Protein AF-A0A1I5J849-F1 (afdb_monomer)

Structure (mmCIF, N/CA/C/O backbone):
data_AF-A0A1I5J849-F1
#
_entry.id   AF-A0A1I5J849-F1
#
loop_
_atom_site.group_PDB
_atom_site.id
_atom_site.type_symbol
_atom_site.label_atom_id
_atom_site.label_alt_id
_atom_site.label_comp_id
_atom_site.label_asym_id
_atom_site.label_entity_id
_atom_site.label_seq_id
_atom_site.pdbx_PDB_ins_code
_atom_site.Cartn_x
_atom_site.Cartn_y
_atom_site.Cartn_z
_atom_site.occupancy
_atom_site.B_iso_or_equiv
_atom_site.auth_seq_id
_atom_site.auth_comp_id
_atom_site.auth_asym_id
_atom_site.auth_atom_id
_atom_site.pdbx_PDB_model_num
ATOM 1 N N . MET A 1 1 ? 29.494 -12.597 -80.634 1.00 48.12 1 MET A N 1
ATOM 2 C CA . MET A 1 1 ? 30.193 -11.612 -79.776 1.00 48.12 1 MET A CA 1
ATOM 3 C C . MET A 1 1 ? 29.139 -10.757 -79.071 1.00 48.12 1 MET A C 1
ATOM 5 O O . MET A 1 1 ? 28.827 -9.684 -79.551 1.00 48.12 1 MET A O 1
ATOM 9 N N . SER A 1 2 ? 28.491 -11.263 -78.013 1.00 54.62 2 SER A N 1
ATOM 10 C CA . SER A 1 2 ? 27.506 -10.481 -77.232 1.00 54.62 2 SER A CA 1
ATOM 11 C C . SER A 1 2 ? 27.215 -11.115 -75.860 1.00 54.62 2 SER A C 1
ATOM 13 O O . SER A 1 2 ? 26.085 -11.099 -75.399 1.00 54.62 2 SER A O 1
ATOM 15 N N . ASP A 1 3 ? 28.222 -11.729 -75.229 1.00 52.78 3 ASP A N 1
ATOM 16 C CA . ASP A 1 3 ? 28.061 -12.447 -73.944 1.00 52.78 3 ASP A CA 1
ATOM 17 C C . ASP A 1 3 ? 28.993 -11.903 -72.833 1.00 52.78 3 ASP A C 1
ATOM 19 O O . ASP A 1 3 ? 29.020 -12.370 -71.694 1.00 52.78 3 ASP A O 1
ATOM 23 N N . SER A 1 4 ? 29.781 -10.871 -73.160 1.00 54.28 4 SER A N 1
ATOM 24 C CA . SER A 1 4 ? 30.720 -10.235 -72.225 1.00 54.28 4 SER A CA 1
ATOM 25 C C . SER A 1 4 ? 30.137 -9.006 -71.520 1.00 54.28 4 SER A C 1
ATOM 27 O O . SER A 1 4 ? 30.676 -8.600 -70.491 1.00 54.28 4 SER A O 1
ATOM 29 N N . ASP A 1 5 ? 29.064 -8.410 -72.046 1.00 56.44 5 ASP A N 1
ATOM 30 C CA . ASP A 1 5 ? 28.534 -7.134 -71.541 1.00 56.44 5 ASP A CA 1
ATOM 31 C C . ASP A 1 5 ? 27.461 -7.332 -70.447 1.00 56.44 5 ASP A C 1
ATOM 33 O O . ASP A 1 5 ? 27.327 -6.531 -69.518 1.00 56.44 5 ASP A O 1
ATOM 37 N N . ASP A 1 6 ? 26.769 -8.477 -70.459 1.00 56.91 6 ASP A N 1
ATOM 38 C CA . ASP A 1 6 ? 25.713 -8.784 -69.484 1.00 56.91 6 ASP A CA 1
ATOM 39 C C . ASP A 1 6 ? 26.273 -9.156 -68.099 1.00 56.91 6 ASP A C 1
ATOM 41 O O . ASP A 1 6 ? 25.773 -8.727 -67.053 1.00 56.91 6 ASP A O 1
ATOM 45 N N . ARG A 1 7 ? 27.416 -9.855 -68.064 1.00 56.56 7 ARG A N 1
ATOM 46 C CA . ARG A 1 7 ? 28.112 -10.207 -66.812 1.00 56.56 7 ARG A CA 1
ATOM 47 C C . ARG A 1 7 ? 28.579 -8.980 -66.024 1.00 56.56 7 ARG A C 1
ATOM 49 O O . ARG A 1 7 ? 28.600 -9.016 -64.791 1.00 56.56 7 ARG A O 1
ATOM 56 N N . GLY A 1 8 ? 28.924 -7.885 -66.704 1.00 59.56 8 GLY A N 1
ATOM 57 C CA . GLY A 1 8 ? 29.319 -6.625 -66.069 1.00 59.56 8 GLY A CA 1
ATOM 58 C C . GLY A 1 8 ? 28.148 -5.900 -65.402 1.00 59.56 8 GLY A C 1
ATOM 59 O O . GLY A 1 8 ? 28.308 -5.334 -64.315 1.00 59.56 8 GLY A O 1
ATOM 60 N N . ARG A 1 9 ? 26.961 -5.964 -66.016 1.00 61.84 9 ARG A N 1
ATOM 61 C CA . ARG A 1 9 ? 25.735 -5.311 -65.542 1.00 61.84 9 ARG A CA 1
ATOM 62 C C . ARG A 1 9 ? 25.166 -6.005 -64.303 1.00 61.84 9 ARG A C 1
ATOM 64 O O . ARG A 1 9 ? 24.903 -5.333 -63.305 1.00 61.84 9 ARG A O 1
ATOM 71 N N . VAL A 1 10 ? 25.117 -7.340 -64.302 1.00 67.69 10 VAL A N 1
ATOM 72 C CA . VAL A 1 10 ? 24.669 -8.149 -63.148 1.00 67.69 10 VAL A CA 1
ATOM 73 C C . VAL A 1 10 ? 25.567 -7.931 -61.924 1.00 67.69 10 VAL A C 1
ATOM 75 O O . VAL A 1 10 ? 25.084 -7.775 -60.800 1.00 67.69 10 VAL A O 1
ATOM 78 N N . ARG A 1 11 ? 26.889 -7.832 -62.122 1.00 69.31 11 ARG A N 1
ATOM 79 C CA . ARG A 1 11 ? 27.849 -7.589 -61.030 1.00 69.31 11 ARG A CA 1
ATOM 80 C C . ARG A 1 11 ? 27.706 -6.192 -60.423 1.00 69.31 11 ARG A C 1
ATOM 82 O O . ARG A 1 11 ? 27.906 -6.026 -59.222 1.00 69.31 11 ARG A O 1
ATOM 89 N N . ARG A 1 12 ? 27.363 -5.193 -61.242 1.00 71.12 12 ARG A N 1
ATOM 90 C CA . ARG A 1 12 ? 27.139 -3.808 -60.802 1.00 71.12 12 ARG A CA 1
ATOM 91 C C . ARG A 1 12 ? 25.814 -3.682 -60.044 1.00 71.12 12 ARG A C 1
ATOM 93 O O . ARG A 1 12 ? 25.800 -3.083 -58.975 1.00 71.12 12 ARG A O 1
ATOM 100 N N . PHE A 1 13 ? 24.753 -4.329 -60.527 1.00 73.94 13 PHE A N 1
ATOM 101 C CA . PHE A 1 13 ? 23.448 -4.367 -59.855 1.00 73.94 13 PHE A CA 1
ATOM 102 C C . PHE A 1 13 ? 23.529 -5.032 -58.476 1.00 73.94 13 PHE A C 1
ATOM 104 O O . PHE A 1 13 ? 23.036 -4.495 -57.489 1.00 73.94 13 PHE A O 1
ATOM 111 N N . ARG A 1 14 ? 24.251 -6.156 -58.380 1.00 77.38 14 ARG A N 1
ATOM 112 C CA . ARG A 1 14 ? 24.448 -6.881 -57.118 1.00 77.38 14 ARG A CA 1
ATOM 113 C C . ARG A 1 14 ? 25.224 -6.062 -56.078 1.00 77.38 14 ARG A C 1
ATOM 115 O O . ARG A 1 14 ? 24.911 -6.143 -54.897 1.00 77.38 14 ARG A O 1
ATOM 122 N N . LYS A 1 15 ? 26.192 -5.238 -56.502 1.00 79.06 15 LYS A N 1
ATOM 123 C CA . LYS A 1 15 ? 26.906 -4.308 -55.606 1.00 79.06 15 LYS A CA 1
ATOM 124 C C . LYS A 1 15 ? 25.983 -3.221 -55.049 1.00 79.06 15 LYS A C 1
ATOM 126 O O . LYS A 1 15 ? 25.997 -2.990 -53.847 1.00 79.06 15 LYS A O 1
ATOM 131 N N . TRP A 1 16 ? 25.164 -2.595 -55.895 1.00 85.19 16 TRP A N 1
ATOM 132 C CA . TRP A 1 16 ? 24.209 -1.573 -55.452 1.00 85.19 16 TRP A CA 1
ATOM 133 C C . TRP A 1 16 ? 23.138 -2.134 -54.518 1.00 85.19 16 TRP A C 1
ATOM 135 O O . TRP A 1 16 ? 22.812 -1.497 -53.522 1.00 85.19 16 TRP A O 1
ATOM 145 N N . PHE A 1 17 ? 22.657 -3.349 -54.784 1.00 86.31 17 PHE A N 1
ATOM 146 C CA . PHE A 1 17 ? 21.675 -4.007 -53.924 1.00 86.31 17 PHE A CA 1
ATOM 147 C C . PHE A 1 17 ? 22.236 -4.307 -52.527 1.00 86.31 17 PHE A C 1
ATOM 149 O O . PHE A 1 17 ? 21.568 -4.059 -51.528 1.00 86.31 17 PHE A O 1
ATOM 156 N N . VAL A 1 18 ? 23.488 -4.775 -52.440 1.00 85.75 18 VAL A N 1
ATOM 157 C CA . VAL A 1 18 ? 24.161 -5.003 -51.149 1.00 85.75 18 VAL A CA 1
ATOM 158 C C . VAL A 1 18 ? 24.357 -3.691 -50.388 1.00 85.75 18 VAL A C 1
ATOM 160 O O . VAL A 1 18 ? 24.087 -3.647 -49.194 1.00 85.75 18 VAL A O 1
ATOM 163 N N . ILE A 1 19 ? 24.763 -2.610 -51.062 1.00 87.00 19 ILE A N 1
ATOM 164 C CA . ILE A 1 19 ? 24.913 -1.292 -50.423 1.00 87.00 19 ILE A CA 1
ATOM 165 C C . ILE A 1 19 ? 23.564 -0.792 -49.892 1.00 87.00 19 ILE A C 1
ATOM 167 O O . ILE A 1 19 ? 23.483 -0.388 -48.736 1.00 87.00 19 ILE A O 1
ATOM 171 N N . ALA A 1 20 ? 22.500 -0.863 -50.697 1.00 86.25 20 ALA A N 1
ATOM 172 C CA . ALA A 1 20 ? 21.163 -0.445 -50.280 1.00 86.25 20 ALA A CA 1
ATOM 173 C C . ALA A 1 20 ? 20.648 -1.266 -49.084 1.00 86.25 20 ALA A C 1
ATOM 175 O O . ALA A 1 20 ? 20.118 -0.695 -48.134 1.00 86.25 20 ALA A O 1
ATOM 176 N N . ALA A 1 21 ? 20.864 -2.586 -49.088 1.00 85.00 21 ALA A N 1
ATOM 177 C CA . ALA A 1 21 ? 20.493 -3.460 -47.977 1.00 85.00 21 ALA A CA 1
ATOM 178 C C . ALA A 1 21 ? 21.274 -3.139 -46.690 1.00 85.00 21 ALA A C 1
ATOM 180 O O . ALA A 1 21 ? 20.685 -3.107 -45.614 1.00 85.00 21 ALA A O 1
ATOM 181 N N . VAL A 1 22 ? 22.578 -2.850 -46.788 1.00 84.62 22 VAL A N 1
ATOM 182 C CA . VAL A 1 22 ? 23.399 -2.442 -45.634 1.00 84.62 22 VAL A CA 1
ATOM 183 C C . VAL A 1 22 ? 22.952 -1.086 -45.093 1.00 84.62 22 VAL A C 1
ATOM 185 O O . VAL A 1 22 ? 22.805 -0.944 -43.885 1.00 84.62 22 VAL A O 1
ATOM 188 N N . VAL A 1 23 ? 22.679 -0.103 -45.957 1.00 86.19 23 VAL A N 1
ATOM 189 C CA . VAL A 1 23 ? 22.168 1.211 -45.530 1.00 86.19 23 VAL A CA 1
ATOM 190 C C . VAL A 1 23 ? 20.805 1.077 -44.851 1.00 86.19 23 VAL A C 1
ATOM 192 O O . VAL A 1 23 ? 20.587 1.710 -43.825 1.00 86.19 23 VAL A O 1
ATOM 195 N N . LEU A 1 24 ? 19.913 0.222 -45.360 1.00 84.56 24 LEU A N 1
ATOM 196 C CA . LEU A 1 24 ? 18.626 -0.058 -44.718 1.00 84.56 24 LEU A CA 1
ATOM 197 C C . LEU A 1 24 ? 18.790 -0.754 -43.364 1.00 84.56 24 LEU A C 1
ATOM 199 O O . LEU A 1 24 ? 18.127 -0.361 -42.412 1.00 84.56 24 LEU A O 1
ATOM 203 N N . LEU A 1 25 ? 19.687 -1.736 -43.245 1.00 81.12 25 LEU A N 1
ATOM 204 C CA . LEU A 1 25 ? 19.962 -2.419 -41.975 1.00 81.12 25 LEU A CA 1
ATOM 205 C C . LEU A 1 25 ? 20.593 -1.485 -40.937 1.00 81.12 25 LEU A C 1
ATOM 207 O O . LEU A 1 25 ? 20.177 -1.489 -39.783 1.00 81.12 25 LEU A O 1
ATOM 211 N N . VAL A 1 26 ? 21.560 -0.657 -41.339 1.00 79.81 26 VAL A N 1
ATOM 212 C CA . VAL A 1 26 ? 22.194 0.335 -40.458 1.00 79.81 26 VAL A CA 1
ATOM 213 C C . VAL A 1 26 ? 21.214 1.452 -40.106 1.00 79.81 26 VAL A C 1
ATOM 215 O O . VAL A 1 26 ? 21.179 1.883 -38.960 1.00 79.81 26 VAL A O 1
ATOM 218 N N . GLY A 1 27 ? 20.385 1.893 -41.053 1.00 74.62 27 GLY A N 1
ATOM 219 C CA . GLY A 1 27 ? 19.337 2.883 -40.817 1.00 74.62 27 GLY A CA 1
ATOM 220 C C . GLY A 1 27 ? 18.268 2.367 -39.855 1.00 74.62 27 GLY A C 1
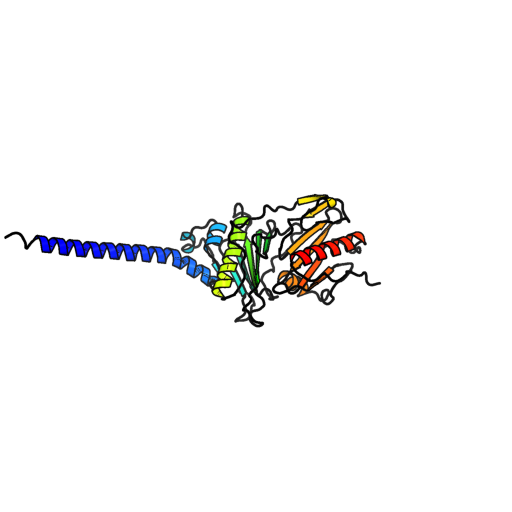ATOM 221 O O . GLY A 1 27 ? 17.951 3.045 -38.886 1.00 74.62 27 GLY A O 1
ATOM 222 N N . ALA A 1 28 ? 17.768 1.147 -40.064 1.00 74.06 28 ALA A N 1
ATOM 223 C CA . ALA A 1 28 ? 16.774 0.520 -39.196 1.00 74.06 28 ALA A CA 1
ATOM 224 C C . ALA A 1 28 ? 17.344 0.187 -37.808 1.00 74.06 28 ALA A C 1
ATOM 226 O O . ALA A 1 28 ? 16.711 0.485 -36.799 1.00 74.06 28 ALA A O 1
ATOM 227 N N . GLY A 1 29 ? 18.558 -0.370 -37.742 1.00 68.88 29 GLY A N 1
ATOM 228 C CA . GLY A 1 29 ? 19.241 -0.667 -36.482 1.00 68.88 29 GLY A CA 1
ATOM 229 C C . GLY A 1 29 ? 19.628 0.595 -35.712 1.00 68.88 29 GLY A C 1
ATOM 230 O O . GLY A 1 29 ? 19.410 0.675 -34.507 1.00 68.88 29 GLY A O 1
ATOM 231 N N . GLY A 1 30 ? 20.135 1.615 -36.408 1.00 71.62 30 GLY A N 1
ATOM 232 C CA . GLY A 1 30 ? 20.467 2.916 -35.834 1.00 71.62 30 GLY A CA 1
ATOM 233 C C . GLY A 1 30 ? 19.235 3.667 -35.338 1.00 71.62 30 GLY A C 1
ATOM 234 O O . GLY A 1 30 ? 19.284 4.246 -34.258 1.00 71.62 30 GLY A O 1
ATOM 235 N N . TYR A 1 31 ? 18.121 3.601 -36.072 1.00 71.31 31 TYR A N 1
ATOM 236 C CA . TYR A 1 31 ? 16.840 4.178 -35.662 1.00 71.31 31 TYR A CA 1
ATOM 237 C C . TYR A 1 31 ? 16.243 3.451 -34.449 1.00 71.31 31 TYR A C 1
ATOM 239 O O . TYR A 1 31 ? 15.824 4.101 -33.494 1.00 71.31 31 TYR A O 1
ATOM 247 N N . GLY A 1 32 ? 16.271 2.114 -34.440 1.00 63.97 32 GLY A N 1
ATOM 248 C CA . GLY A 1 32 ? 15.843 1.314 -33.289 1.00 63.97 32 GLY A CA 1
ATOM 249 C C . GLY A 1 32 ? 16.681 1.599 -32.041 1.00 63.97 32 GLY A C 1
ATOM 250 O O . GLY A 1 32 ? 16.133 1.848 -30.969 1.00 63.97 32 GLY A O 1
ATOM 251 N N . PHE A 1 33 ? 18.006 1.670 -32.193 1.00 69.00 33 PHE A N 1
ATOM 252 C CA . PHE A 1 33 ? 18.918 2.064 -31.120 1.00 69.00 33 PHE A CA 1
ATOM 253 C C . PHE A 1 33 ? 18.622 3.483 -30.617 1.00 69.00 33 PHE A C 1
ATOM 255 O O . PHE A 1 33 ? 18.539 3.701 -29.412 1.00 69.00 33 PHE A O 1
ATOM 262 N N . TRP A 1 34 ? 18.384 4.437 -31.522 1.00 64.19 34 TRP A N 1
ATOM 263 C CA . TRP A 1 34 ? 18.035 5.815 -31.166 1.00 64.19 34 TRP A CA 1
ATOM 264 C C . TRP A 1 34 ? 16.727 5.932 -30.382 1.00 64.19 34 TRP A C 1
ATOM 266 O O . TRP A 1 34 ? 16.619 6.804 -29.526 1.00 64.19 34 TRP A O 1
ATOM 276 N N . GLN A 1 35 ? 15.745 5.066 -30.638 1.00 65.38 35 GLN A N 1
ATOM 277 C CA . GLN A 1 35 ? 14.500 5.062 -29.868 1.00 65.38 35 GLN A CA 1
ATOM 278 C C . GLN A 1 35 ? 14.645 4.407 -28.488 1.00 65.38 35 GLN A C 1
ATOM 280 O O . GLN A 1 35 ? 13.977 4.830 -27.547 1.00 65.38 35 GLN A O 1
ATOM 285 N N . GLN A 1 36 ? 15.496 3.386 -28.349 1.00 64.62 36 GLN A N 1
ATOM 286 C CA . GLN A 1 36 ? 15.650 2.637 -27.094 1.00 64.62 36 GLN A CA 1
ATOM 287 C C . GLN A 1 36 ? 16.670 3.259 -26.132 1.00 64.62 36 GLN A C 1
ATOM 289 O O . GLN A 1 36 ? 16.538 3.136 -24.915 1.00 64.62 36 GLN A O 1
ATOM 294 N N . TYR A 1 37 ? 17.685 3.944 -26.658 1.00 68.62 37 TYR A N 1
ATOM 295 C CA . TYR A 1 37 ? 18.781 4.489 -25.860 1.00 68.62 37 TYR A CA 1
ATOM 296 C C . TYR A 1 37 ? 18.347 5.551 -24.827 1.00 68.62 37 TYR A C 1
ATOM 298 O O . TYR A 1 37 ? 18.808 5.467 -23.685 1.00 68.62 37 TYR A O 1
ATOM 306 N N . PRO A 1 38 ? 17.431 6.495 -25.139 1.00 67.69 38 PRO A N 1
ATOM 307 C CA . PRO A 1 38 ? 16.930 7.451 -24.152 1.00 67.69 38 PRO A CA 1
ATOM 308 C C . PRO A 1 38 ? 16.166 6.769 -23.013 1.00 67.69 38 PRO A C 1
ATOM 310 O O . PRO A 1 38 ? 16.396 7.088 -21.851 1.00 67.69 38 PRO A O 1
ATOM 313 N N . ALA A 1 39 ? 15.326 5.774 -23.319 1.00 63.88 39 ALA A N 1
ATOM 314 C CA . ALA A 1 39 ? 14.592 5.018 -22.303 1.00 63.88 39 ALA A CA 1
ATOM 315 C C . ALA A 1 39 ? 15.545 4.232 -21.386 1.00 63.88 39 ALA A C 1
ATOM 317 O O . ALA A 1 39 ? 15.417 4.282 -20.166 1.00 63.88 39 ALA A O 1
ATOM 318 N N . ALA A 1 40 ? 16.571 3.586 -21.950 1.00 68.19 40 ALA A N 1
ATOM 319 C CA . ALA A 1 40 ? 17.587 2.889 -21.163 1.00 68.19 40 ALA A CA 1
ATOM 320 C C . ALA A 1 40 ? 18.400 3.841 -20.262 1.00 68.19 40 ALA A C 1
ATOM 322 O O . ALA A 1 40 ? 18.739 3.489 -19.132 1.00 68.19 40 ALA A O 1
ATOM 323 N N . MET A 1 41 ? 18.710 5.056 -20.729 1.00 69.56 41 MET A N 1
ATOM 324 C CA . MET A 1 41 ? 19.359 6.079 -19.898 1.00 69.56 41 MET A CA 1
ATOM 325 C C . MET A 1 41 ? 18.463 6.562 -18.756 1.00 69.56 41 MET A C 1
ATOM 327 O O . MET A 1 41 ? 18.933 6.713 -17.631 1.00 69.56 41 MET A O 1
ATOM 331 N N . VAL A 1 42 ? 17.181 6.778 -19.038 1.00 70.69 42 VAL A N 1
ATOM 332 C CA . VAL A 1 42 ? 16.191 7.218 -18.050 1.00 70.69 42 VAL A CA 1
ATOM 333 C C . VAL A 1 42 ? 15.988 6.155 -16.975 1.00 70.69 42 VAL A C 1
ATOM 335 O O . VAL A 1 42 ? 16.045 6.474 -15.790 1.00 70.69 42 VAL A O 1
ATOM 338 N N . GLY A 1 43 ? 15.876 4.882 -17.363 1.00 72.94 43 GLY A N 1
ATOM 339 C CA . GLY A 1 43 ? 15.807 3.768 -16.416 1.00 72.94 43 GLY A CA 1
ATOM 340 C C . GLY A 1 43 ? 17.022 3.716 -15.482 1.00 72.94 43 GLY A C 1
ATOM 341 O O . GLY A 1 43 ? 16.878 3.505 -14.277 1.00 72.94 43 GLY A O 1
ATOM 342 N N . ARG A 1 44 ? 18.230 4.005 -15.996 1.00 77.38 44 ARG A N 1
ATOM 343 C CA . ARG A 1 44 ? 19.468 4.046 -15.191 1.00 77.38 44 ARG A CA 1
ATOM 344 C C . ARG A 1 44 ? 19.478 5.128 -14.117 1.00 77.38 44 ARG A C 1
ATOM 346 O O . ARG A 1 44 ? 20.150 4.935 -13.104 1.00 77.38 44 ARG A O 1
ATOM 353 N N . ALA A 1 45 ? 18.750 6.232 -14.293 1.00 76.25 45 ALA A N 1
ATOM 354 C CA . ALA A 1 45 ? 18.670 7.275 -13.268 1.00 76.25 45 ALA A CA 1
ATOM 355 C C . ALA A 1 45 ? 18.078 6.738 -11.949 1.00 76.25 45 ALA A C 1
ATOM 357 O O . ALA A 1 45 ? 18.464 7.194 -10.875 1.00 76.25 45 ALA A O 1
ATOM 358 N N . CYS A 1 46 ? 17.241 5.700 -12.037 1.00 81.38 46 CYS A N 1
ATOM 359 C CA . CYS A 1 46 ? 16.641 4.985 -10.909 1.00 81.38 46 CYS A CA 1
ATOM 360 C C . CYS A 1 46 ? 17.274 3.608 -10.686 1.00 81.38 46 CYS A C 1
ATOM 362 O O . CYS A 1 46 ? 16.596 2.641 -10.349 1.00 81.38 46 CYS A O 1
ATOM 364 N N . GLY A 1 47 ? 18.580 3.488 -10.939 1.00 80.44 47 GLY A N 1
ATOM 365 C CA . GLY A 1 47 ? 19.313 2.235 -10.749 1.00 80.44 47 GLY A CA 1
ATOM 366 C C . GLY A 1 47 ? 18.987 1.144 -11.774 1.00 80.44 47 GLY A C 1
ATOM 367 O O . GLY A 1 47 ? 19.360 0.000 -11.560 1.00 80.44 47 GLY A O 1
ATOM 368 N N . GLY A 1 48 ? 18.310 1.475 -12.879 1.00 83.94 48 GLY A N 1
ATOM 369 C CA . GLY A 1 48 ? 17.905 0.516 -13.913 1.00 83.94 48 GLY A CA 1
ATOM 370 C C . GLY A 1 48 ? 16.572 -0.184 -13.641 1.00 83.94 48 GLY A C 1
ATOM 371 O O . GLY A 1 48 ? 16.131 -0.951 -14.485 1.00 83.94 48 GLY A O 1
ATOM 372 N N . MET A 1 49 ? 15.932 0.090 -12.501 1.00 89.12 49 MET A N 1
ATOM 373 C CA . MET A 1 49 ? 14.733 -0.617 -12.023 1.00 89.12 49 MET A CA 1
ATOM 374 C C . MET A 1 49 ? 13.409 0.024 -12.465 1.00 89.12 49 MET A C 1
ATOM 376 O O . MET A 1 49 ? 12.337 -0.507 -12.196 1.00 89.12 49 MET A O 1
ATOM 380 N N . LEU A 1 50 ? 13.474 1.181 -13.124 1.00 88.44 50 LEU A N 1
ATOM 381 C CA . LEU A 1 50 ? 12.304 1.919 -13.585 1.00 88.44 50 LEU A CA 1
ATOM 382 C C . LEU A 1 50 ? 11.881 1.458 -14.986 1.00 88.44 50 LEU A C 1
ATOM 384 O O . LEU A 1 50 ? 12.642 1.616 -15.945 1.00 88.44 50 LEU A O 1
ATOM 388 N N . SER A 1 51 ? 10.632 1.006 -15.122 1.00 87.88 51 SER A N 1
ATOM 389 C CA . SER A 1 51 ? 10.001 0.791 -16.429 1.00 87.88 51 SER A CA 1
ATOM 390 C C . SER A 1 51 ? 9.500 2.125 -16.981 1.00 87.88 51 SER A C 1
ATOM 392 O O . SER A 1 51 ? 8.546 2.691 -16.466 1.00 87.88 51 SER A O 1
ATOM 394 N N . VAL A 1 52 ? 10.166 2.677 -18.000 1.00 85.75 52 VAL A N 1
ATOM 395 C CA . VAL A 1 52 ? 9.961 4.072 -18.451 1.00 85.75 52 VAL A CA 1
ATOM 396 C C . VAL A 1 52 ? 8.653 4.284 -19.218 1.00 85.75 52 VAL A C 1
ATOM 398 O O . VAL A 1 52 ? 8.043 5.348 -19.107 1.00 85.75 52 VAL A O 1
ATOM 401 N N . ASP A 1 53 ? 8.213 3.292 -19.993 1.00 89.00 53 ASP A N 1
ATOM 402 C CA . ASP A 1 53 ? 7.039 3.418 -20.866 1.00 89.00 53 ASP A CA 1
ATOM 403 C C . ASP A 1 53 ? 5.739 3.740 -20.090 1.00 89.00 53 ASP A C 1
ATOM 405 O O . ASP A 1 53 ? 5.046 4.683 -20.485 1.00 89.00 53 ASP A O 1
ATOM 409 N N . PRO A 1 54 ? 5.430 3.086 -18.950 1.00 89.94 54 PRO A N 1
ATOM 410 C CA . PRO A 1 54 ? 4.304 3.474 -18.100 1.00 89.94 54 PRO A CA 1
ATOM 411 C C . PRO A 1 54 ? 4.327 4.934 -17.629 1.00 89.94 54 PRO A C 1
ATOM 413 O O . PRO A 1 54 ? 3.277 5.562 -17.536 1.00 89.94 54 PRO A O 1
ATOM 416 N N . PHE A 1 55 ? 5.502 5.516 -17.365 1.00 88.94 55 PHE A N 1
ATOM 417 C CA . PHE A 1 55 ? 5.604 6.914 -16.920 1.00 88.94 55 PHE A CA 1
ATOM 418 C C . PHE A 1 55 ? 5.468 7.915 -18.065 1.00 88.94 55 PHE A C 1
ATOM 420 O O . PHE A 1 55 ? 4.967 9.026 -17.864 1.00 88.94 55 PHE A O 1
ATOM 427 N N . LEU A 1 56 ? 5.867 7.532 -19.279 1.00 88.38 56 LEU A N 1
ATOM 428 C CA . LEU A 1 56 ? 5.543 8.297 -20.483 1.00 88.38 56 LEU A CA 1
ATOM 429 C C . LEU A 1 56 ? 4.025 8.333 -20.696 1.00 88.38 56 LEU A C 1
ATOM 431 O O . LEU A 1 56 ? 3.457 9.409 -20.859 1.00 88.38 56 LEU A O 1
ATOM 435 N N . GLU A 1 57 ? 3.352 7.186 -20.583 1.00 88.06 57 GLU A N 1
ATOM 436 C CA . GLU A 1 57 ? 1.889 7.101 -20.671 1.00 88.06 57 GLU A CA 1
ATOM 437 C C . GLU A 1 57 ? 1.189 7.907 -19.560 1.00 88.06 57 GLU A C 1
ATOM 439 O O . GLU A 1 57 ? 0.231 8.647 -19.820 1.00 88.06 57 GLU A O 1
ATOM 444 N N . LEU A 1 58 ? 1.696 7.803 -18.326 1.00 87.00 58 LEU A N 1
ATOM 445 C CA . LEU A 1 58 ? 1.205 8.535 -17.158 1.00 87.00 58 LEU A CA 1
ATOM 446 C C . LEU A 1 58 ? 1.320 10.052 -17.340 1.00 87.00 58 LEU A C 1
ATOM 448 O O . LEU A 1 58 ? 0.396 10.778 -16.992 1.00 87.00 58 LEU A O 1
ATOM 452 N N . SER A 1 59 ? 2.418 10.529 -17.924 1.00 85.44 59 SER A N 1
ATOM 453 C CA . SER A 1 59 ? 2.650 11.956 -18.195 1.00 85.44 59 SER A CA 1
ATOM 454 C C . SER A 1 59 ? 2.016 12.460 -19.497 1.00 85.44 59 SER A C 1
ATOM 456 O O . SER A 1 59 ? 2.055 13.660 -19.762 1.00 85.44 59 SER A O 1
ATOM 458 N N . GLY A 1 60 ? 1.456 11.571 -20.325 1.00 85.19 60 GLY A N 1
ATOM 459 C CA . GLY A 1 60 ? 1.033 11.907 -21.689 1.00 85.19 60 GLY A CA 1
ATOM 460 C C . GLY A 1 60 ? 2.201 12.294 -22.606 1.00 85.19 60 GLY A C 1
ATOM 461 O O . GLY A 1 60 ? 1.987 12.880 -23.668 1.00 85.19 60 GLY A O 1
ATOM 462 N N . ALA A 1 61 ? 3.435 11.995 -22.196 1.00 84.25 61 ALA A N 1
ATOM 463 C CA . ALA A 1 61 ? 4.635 12.278 -22.957 1.00 84.25 61 ALA A CA 1
ATOM 464 C C . ALA A 1 61 ? 4.875 11.199 -24.018 1.00 84.25 61 ALA A C 1
ATOM 466 O O . ALA A 1 61 ? 4.482 10.040 -23.891 1.00 84.25 61 ALA A O 1
ATOM 467 N N . SER A 1 62 ? 5.578 11.582 -25.078 1.00 81.62 62 SER A N 1
ATOM 468 C CA . SER A 1 62 ? 6.038 10.636 -26.094 1.00 81.62 62 SER A CA 1
ATOM 469 C C . SER A 1 62 ? 7.481 10.222 -25.810 1.00 81.62 62 SER A C 1
ATOM 471 O O . SER A 1 62 ? 8.218 10.941 -25.138 1.00 81.62 62 SER A O 1
ATOM 473 N N . ARG A 1 63 ? 7.954 9.120 -26.402 1.00 78.56 63 ARG A N 1
ATOM 474 C CA . ARG A 1 63 ? 9.384 8.755 -26.335 1.00 78.56 63 ARG A CA 1
ATOM 475 C C . ARG A 1 63 ? 10.314 9.852 -26.876 1.00 78.56 63 ARG A C 1
ATOM 477 O O . ARG A 1 63 ? 11.462 9.929 -26.455 1.00 78.56 63 ARG A O 1
ATOM 484 N N . LEU A 1 64 ? 9.827 10.727 -27.764 1.00 74.19 64 LEU A N 1
ATOM 485 C CA . LEU A 1 64 ? 10.591 11.883 -28.253 1.00 74.19 64 LEU A CA 1
ATOM 486 C C . LEU A 1 64 ? 10.820 12.934 -27.158 1.00 74.19 64 LEU A C 1
ATOM 488 O O . LEU A 1 64 ? 11.835 13.625 -27.183 1.00 74.19 64 LEU A O 1
ATOM 492 N N . SER A 1 65 ? 9.927 13.016 -26.169 1.00 74.69 65 SER A N 1
ATOM 493 C CA . SER A 1 65 ? 10.060 13.918 -25.022 1.00 74.69 65 SER A CA 1
ATOM 494 C C . SER A 1 65 ? 11.265 13.570 -24.140 1.00 74.69 65 SER A C 1
ATOM 496 O O . SER A 1 65 ? 11.772 14.452 -23.459 1.00 74.69 65 SER A O 1
ATOM 498 N N . LEU A 1 66 ? 11.786 12.335 -24.212 1.00 71.94 66 LEU A N 1
ATOM 499 C CA . LEU A 1 66 ? 13.015 11.922 -23.517 1.00 71.94 66 LEU A CA 1
ATOM 500 C C . LEU A 1 66 ? 14.288 12.594 -24.057 1.00 71.94 66 LEU A C 1
ATOM 502 O O . LEU A 1 66 ? 15.326 12.557 -23.404 1.00 71.94 66 LEU A O 1
ATOM 506 N N . ILE A 1 67 ? 14.231 13.159 -25.266 1.00 69.06 67 ILE A N 1
ATOM 507 C CA . ILE A 1 67 ? 15.353 13.874 -25.895 1.00 69.06 67 ILE A CA 1
ATOM 508 C C . ILE A 1 67 ? 15.278 15.382 -25.572 1.00 69.06 67 ILE A C 1
ATOM 510 O O . ILE A 1 67 ? 16.276 16.092 -25.690 1.00 69.06 67 ILE A O 1
ATOM 514 N N . GLY A 1 68 ? 14.105 15.872 -25.154 1.00 64.81 68 GLY A N 1
ATOM 515 C CA . GLY A 1 68 ? 13.853 17.269 -24.794 1.00 64.81 68 GLY A CA 1
ATOM 516 C C . GLY A 1 68 ? 13.933 17.545 -23.288 1.00 64.81 68 GLY A C 1
ATOM 517 O O . GLY A 1 68 ? 14.175 16.657 -22.478 1.00 64.81 68 GLY A O 1
ATOM 518 N N . SER A 1 69 ? 13.702 18.802 -22.901 1.00 62.34 69 SER A N 1
ATOM 519 C CA . SER A 1 69 ? 13.639 19.241 -21.495 1.00 62.34 69 SER A CA 1
ATOM 520 C C . SER A 1 69 ? 12.312 18.925 -20.795 1.00 62.34 69 SER A C 1
ATOM 522 O O . SER A 1 69 ? 12.178 19.184 -19.601 1.00 62.34 69 SER A O 1
ATOM 524 N N . ASP A 1 70 ? 11.334 18.401 -21.534 1.00 66.75 70 ASP A N 1
ATOM 525 C CA . ASP A 1 70 ? 9.934 18.335 -21.103 1.00 66.75 70 ASP A CA 1
ATOM 526 C C . ASP A 1 70 ? 9.618 17.079 -20.275 1.00 66.75 70 ASP A C 1
ATOM 528 O O . ASP A 1 70 ? 8.560 16.996 -19.656 1.00 66.75 70 ASP A O 1
ATOM 532 N N . PHE A 1 71 ? 10.540 16.109 -20.229 1.00 74.31 71 PHE A N 1
ATOM 533 C CA . PHE A 1 71 ? 10.452 14.934 -19.367 1.00 74.31 71 PHE A CA 1
ATOM 534 C C . PHE A 1 71 ? 11.674 14.864 -18.450 1.00 74.31 71 PHE A C 1
ATOM 536 O O . PHE A 1 71 ? 12.777 14.501 -18.859 1.00 74.31 71 PHE A O 1
ATOM 543 N N . VAL A 1 72 ? 11.476 15.249 -17.192 1.00 79.25 72 VAL A N 1
ATOM 544 C CA . VAL A 1 72 ? 12.549 15.325 -16.202 1.00 79.25 72 VAL A CA 1
ATOM 545 C C . VAL A 1 72 ? 12.649 14.009 -15.450 1.00 79.25 72 VAL A C 1
ATOM 547 O O . VAL A 1 72 ? 11.654 13.505 -14.938 1.00 79.25 72 VAL A O 1
ATOM 550 N N . VAL A 1 73 ? 13.866 13.477 -15.355 1.00 81.31 73 VAL A N 1
ATOM 551 C CA . VAL A 1 73 ? 14.169 12.329 -14.502 1.00 81.31 73 VAL A CA 1
ATOM 552 C C . VAL A 1 73 ? 15.273 12.732 -13.545 1.00 81.31 73 VAL A C 1
ATOM 554 O O . VAL A 1 73 ? 16.360 13.134 -13.968 1.00 81.31 73 VAL A O 1
ATOM 557 N N . ARG A 1 74 ? 14.988 12.677 -12.247 1.00 82.62 74 ARG A N 1
ATOM 558 C CA . ARG A 1 74 ? 15.923 13.091 -11.199 1.00 82.62 74 ARG A CA 1
ATOM 559 C C . ARG A 1 74 ? 15.961 12.045 -10.109 1.00 82.62 74 ARG A C 1
ATOM 561 O O . ARG A 1 74 ? 14.953 11.791 -9.458 1.00 82.62 74 ARG A O 1
ATOM 568 N N . LYS A 1 75 ? 17.153 11.507 -9.863 1.00 82.12 75 LYS A N 1
ATOM 569 C CA . LYS A 1 75 ? 17.418 10.743 -8.651 1.00 82.12 75 LYS A CA 1
ATOM 570 C C . LYS A 1 75 ? 17.401 11.692 -7.459 1.00 82.12 75 LYS A C 1
ATOM 572 O O . LYS A 1 75 ? 18.142 12.677 -7.443 1.00 82.12 75 LYS A O 1
ATOM 577 N N . ARG A 1 76 ? 16.584 11.382 -6.465 1.00 77.44 76 ARG A N 1
ATOM 578 C CA . ARG A 1 76 ? 16.611 12.023 -5.157 1.00 77.44 76 ARG A CA 1
ATOM 579 C C . ARG A 1 76 ? 17.488 11.192 -4.230 1.00 77.44 76 ARG A C 1
ATOM 581 O O . ARG A 1 76 ? 17.547 9.965 -4.314 1.00 77.44 76 ARG A O 1
ATOM 588 N N . THR A 1 77 ? 18.256 11.874 -3.390 1.00 65.69 77 THR A N 1
ATOM 589 C CA . THR A 1 77 ? 19.152 11.196 -2.456 1.00 65.69 77 THR A CA 1
ATOM 590 C C . THR A 1 77 ? 18.321 10.620 -1.320 1.00 65.69 77 THR A C 1
ATOM 592 O O . THR A 1 77 ? 17.840 11.366 -0.470 1.00 65.69 77 THR A O 1
ATOM 595 N N . LEU A 1 78 ? 18.182 9.298 -1.287 1.00 65.88 78 LEU A N 1
ATOM 596 C CA . LEU A 1 78 ? 17.762 8.601 -0.080 1.00 65.88 78 LEU A CA 1
ATOM 597 C C . LEU A 1 78 ? 18.961 8.464 0.855 1.00 65.88 78 LEU A C 1
ATOM 599 O O . LEU A 1 78 ? 20.072 8.174 0.410 1.00 65.88 78 LEU A O 1
ATOM 603 N N . GLY A 1 79 ? 18.738 8.640 2.155 1.00 63.72 79 GLY A N 1
ATOM 604 C CA . GLY A 1 79 ? 19.735 8.378 3.198 1.00 63.72 79 GLY A CA 1
ATOM 605 C C . GLY A 1 79 ? 19.990 6.884 3.423 1.00 63.72 79 GLY A C 1
ATOM 606 O O . GLY A 1 79 ? 20.181 6.471 4.561 1.00 63.72 79 GLY A O 1
ATOM 607 N N . VAL A 1 80 ? 19.937 6.075 2.363 1.00 69.62 80 VAL A N 1
ATOM 608 C CA . VAL A 1 80 ? 20.041 4.616 2.423 1.00 69.62 80 VAL A CA 1
ATOM 609 C C . VAL A 1 80 ? 21.520 4.216 2.316 1.00 69.62 80 VAL A C 1
ATOM 611 O O . VAL A 1 80 ? 22.229 4.742 1.449 1.00 69.62 80 VAL A O 1
ATOM 614 N N . PRO A 1 81 ? 22.023 3.324 3.191 1.00 70.19 81 PRO A N 1
ATOM 615 C CA . PRO A 1 81 ? 23.408 2.869 3.137 1.00 70.19 81 PRO A CA 1
ATOM 616 C C . PRO A 1 81 ? 23.776 2.225 1.786 1.00 70.19 81 PRO A C 1
ATOM 618 O O . PRO A 1 81 ? 22.923 1.622 1.131 1.00 70.19 81 PRO A O 1
ATOM 621 N N . PRO A 1 82 ? 25.052 2.289 1.361 1.00 67.44 82 PRO A N 1
ATOM 622 C CA . PRO A 1 82 ? 25.512 1.568 0.178 1.00 67.44 82 PRO A CA 1
ATOM 623 C C . PRO A 1 82 ? 25.214 0.066 0.274 1.00 67.44 82 PRO A C 1
ATOM 625 O O . PRO A 1 82 ? 25.427 -0.539 1.321 1.00 67.44 82 PRO A O 1
ATOM 628 N N . GLY A 1 83 ? 24.759 -0.534 -0.828 1.00 70.06 83 GLY A N 1
ATOM 629 C CA . GLY A 1 83 ? 24.421 -1.963 -0.891 1.00 70.06 83 GLY A CA 1
ATOM 630 C C . GLY A 1 83 ? 23.009 -2.308 -0.412 1.00 70.06 83 GLY A C 1
ATOM 631 O O . GLY A 1 83 ? 22.571 -3.432 -0.617 1.00 70.06 83 GLY A O 1
ATOM 632 N N . VAL A 1 84 ? 22.274 -1.347 0.153 1.00 80.69 84 VAL A N 1
ATOM 633 C CA . VAL A 1 84 ? 20.874 -1.519 0.548 1.00 80.69 84 VAL A CA 1
ATOM 634 C C . VAL A 1 84 ? 19.965 -1.000 -0.568 1.00 80.69 84 VAL A C 1
ATOM 636 O O . VAL A 1 84 ? 20.213 0.063 -1.146 1.00 80.69 84 VAL A O 1
ATOM 639 N N . LEU A 1 85 ? 18.912 -1.752 -0.897 1.00 84.25 85 LEU A N 1
ATOM 640 C CA . LEU A 1 85 ? 17.939 -1.331 -1.902 1.00 84.25 85 LEU A CA 1
ATOM 641 C C . LEU A 1 85 ? 17.172 -0.091 -1.418 1.00 84.25 85 LEU A C 1
ATOM 643 O O . LEU A 1 85 ? 16.355 -0.165 -0.502 1.00 84.25 85 LEU A O 1
ATOM 647 N N . GLY A 1 86 ? 17.429 1.033 -2.083 1.00 86.31 86 GLY A N 1
ATOM 648 C CA . GLY A 1 86 ? 16.741 2.300 -1.873 1.00 86.31 86 GLY A CA 1
ATOM 649 C C . GLY A 1 86 ? 16.921 3.228 -3.070 1.00 86.31 86 GLY A C 1
ATOM 650 O O . GLY A 1 86 ? 18.015 3.750 -3.293 1.00 86.31 86 GLY A O 1
ATOM 651 N N . GLN A 1 87 ? 15.860 3.452 -3.844 1.00 86.94 87 GLN A N 1
ATOM 652 C CA . GLN A 1 87 ? 15.798 4.485 -4.880 1.00 86.94 87 GLN A CA 1
ATOM 653 C C . GLN A 1 87 ? 14.606 5.407 -4.644 1.00 86.94 87 GLN A C 1
ATOM 655 O O . GLN A 1 87 ? 13.517 4.946 -4.326 1.00 86.94 87 GLN A O 1
ATOM 660 N N . ASP A 1 88 ? 14.824 6.703 -4.835 1.00 87.56 88 ASP A N 1
ATOM 661 C CA . ASP A 1 88 ? 13.777 7.717 -4.916 1.00 87.56 88 ASP A CA 1
ATOM 662 C C . ASP A 1 88 ? 14.032 8.518 -6.185 1.00 87.56 88 ASP A C 1
ATOM 664 O O . ASP A 1 88 ? 15.151 8.981 -6.443 1.00 87.56 88 ASP A O 1
ATOM 668 N N . CYS A 1 89 ? 13.008 8.613 -7.013 1.00 88.06 89 CYS A N 1
ATOM 669 C CA . CYS A 1 89 ? 13.092 9.183 -8.332 1.00 88.06 89 CYS A CA 1
ATOM 670 C C . CYS A 1 89 ? 11.882 10.037 -8.641 1.00 88.06 89 CYS A C 1
ATOM 672 O O . CYS A 1 89 ? 10.745 9.597 -8.538 1.00 88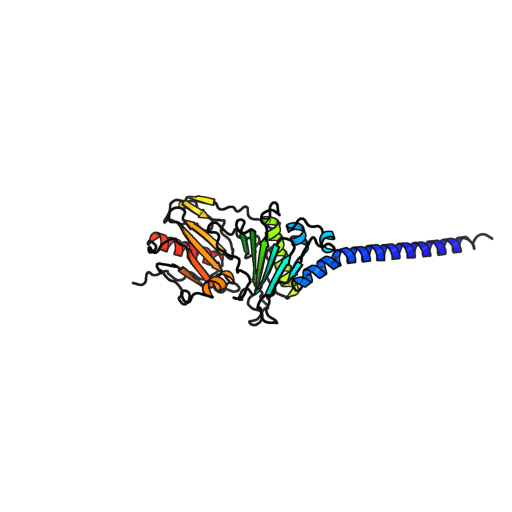.06 89 CYS A O 1
ATOM 674 N N . GLU A 1 90 ? 12.138 11.225 -9.162 1.00 89.06 90 GLU A N 1
ATOM 675 C CA . GLU A 1 90 ? 11.135 11.996 -9.878 1.00 89.06 90 GLU A CA 1
ATOM 676 C C . GLU A 1 90 ? 11.214 11.640 -11.362 1.00 89.06 90 GLU A C 1
ATOM 678 O O . GLU A 1 90 ? 12.300 11.681 -11.944 1.00 89.06 90 GLU A O 1
ATOM 683 N N . VAL A 1 91 ? 10.083 11.264 -11.954 1.00 87.81 91 VAL A N 1
ATOM 684 C CA . VAL A 1 91 ? 9.952 10.779 -13.330 1.00 87.81 91 VAL A CA 1
ATOM 685 C C . VAL A 1 91 ? 8.745 11.458 -13.976 1.00 87.81 91 VAL A C 1
ATOM 687 O O . VAL A 1 91 ? 7.591 11.080 -13.759 1.00 87.81 91 VAL A O 1
ATOM 690 N N . GLY A 1 92 ? 9.003 12.486 -14.781 1.00 87.12 92 GLY A N 1
ATOM 691 C CA . GLY A 1 92 ? 7.961 13.287 -15.416 1.00 87.12 92 GLY A CA 1
ATOM 692 C C . GLY A 1 92 ? 7.082 13.988 -14.378 1.00 87.12 92 GLY A C 1
ATOM 693 O O . GLY A 1 92 ? 7.507 14.947 -13.744 1.00 87.12 92 GLY A O 1
ATOM 694 N N . VAL A 1 93 ? 5.844 13.511 -14.219 1.00 88.12 93 VAL A N 1
ATOM 695 C CA . VAL A 1 93 ? 4.845 14.057 -13.277 1.00 88.12 93 VAL A CA 1
ATOM 696 C C . VAL A 1 93 ? 4.667 13.205 -12.018 1.00 88.12 93 VAL A C 1
ATOM 698 O O . VAL A 1 93 ? 3.757 13.466 -11.227 1.00 88.12 93 VAL A O 1
ATOM 701 N N . ALA A 1 94 ? 5.492 12.172 -11.847 1.00 89.50 94 ALA A N 1
ATOM 702 C CA . ALA A 1 94 ? 5.379 11.216 -10.760 1.00 89.50 94 ALA A CA 1
ATOM 703 C C . ALA A 1 94 ? 6.662 11.122 -9.934 1.00 89.50 94 ALA A C 1
ATOM 705 O O . ALA A 1 94 ? 7.762 11.390 -10.411 1.00 89.50 94 ALA A O 1
ATOM 706 N N . GLU A 1 95 ? 6.497 10.709 -8.691 1.00 89.44 95 GLU A N 1
ATOM 707 C CA . GLU A 1 95 ? 7.560 10.259 -7.806 1.00 89.44 95 GLU A CA 1
ATOM 708 C C . GLU A 1 95 ? 7.458 8.743 -7.663 1.00 89.44 95 GLU A C 1
ATOM 710 O O . GLU A 1 95 ? 6.354 8.213 -7.539 1.00 89.44 95 GLU A O 1
ATOM 715 N N . VAL A 1 96 ? 8.597 8.060 -7.709 1.00 90.25 96 VAL A N 1
ATOM 716 C CA . VAL A 1 96 ? 8.727 6.607 -7.624 1.00 90.25 96 VAL A CA 1
ATOM 717 C C . VAL A 1 96 ? 9.729 6.288 -6.541 1.00 90.25 96 VAL A C 1
ATOM 719 O O . VAL A 1 96 ? 10.860 6.775 -6.587 1.00 90.25 96 VAL A O 1
ATOM 722 N N . GLN A 1 97 ? 9.338 5.435 -5.603 1.00 89.50 97 GLN A N 1
ATOM 723 C CA . GLN A 1 97 ? 10.243 4.952 -4.572 1.00 89.50 97 GLN A CA 1
ATOM 724 C C . GLN A 1 97 ? 10.307 3.434 -4.610 1.00 89.50 97 GLN A C 1
ATOM 726 O O . GLN A 1 97 ? 9.296 2.761 -4.791 1.00 89.50 97 GLN A O 1
ATOM 731 N N . ILE A 1 98 ? 11.516 2.912 -4.456 1.00 90.25 98 ILE A N 1
ATOM 732 C CA . ILE A 1 98 ? 11.815 1.485 -4.403 1.00 90.25 98 ILE A CA 1
ATOM 733 C C . ILE A 1 98 ? 12.645 1.274 -3.148 1.00 90.25 98 ILE A C 1
ATOM 735 O O . ILE A 1 98 ? 13.728 1.847 -3.024 1.00 90.25 98 ILE A O 1
ATOM 739 N N . SER A 1 99 ? 12.159 0.466 -2.222 1.00 88.31 99 SER A N 1
ATOM 740 C CA . SER A 1 99 ? 12.821 0.232 -0.939 1.00 88.31 99 SER A CA 1
ATOM 741 C C . SER A 1 99 ? 12.637 -1.201 -0.486 1.00 88.31 99 SER A C 1
ATOM 743 O O . SER A 1 99 ? 11.699 -1.867 -0.916 1.00 88.31 99 SER A O 1
ATOM 745 N N . ARG A 1 100 ? 13.481 -1.681 0.427 1.00 88.31 100 ARG A N 1
ATOM 746 C CA . ARG A 1 100 ? 13.218 -2.970 1.081 1.00 88.31 100 ARG A CA 1
ATOM 747 C C . ARG A 1 100 ? 11.898 -2.934 1.847 1.00 88.31 100 ARG A C 1
ATOM 749 O O . ARG A 1 100 ? 11.529 -1.906 2.415 1.00 88.31 100 ARG A O 1
ATOM 756 N N . ALA A 1 101 ? 11.223 -4.076 1.905 1.00 86.56 101 ALA A N 1
ATOM 757 C CA . ALA A 1 101 ? 9.974 -4.237 2.645 1.00 86.56 101 ALA A CA 1
ATOM 758 C C . ALA A 1 101 ? 10.154 -4.063 4.162 1.00 86.56 101 ALA A C 1
ATOM 760 O O . ALA A 1 101 ? 9.212 -3.722 4.877 1.00 86.56 101 ALA A O 1
ATOM 761 N N . ASP A 1 102 ? 11.373 -4.260 4.663 1.00 80.25 102 ASP A N 1
ATOM 762 C CA . ASP A 1 102 ? 11.722 -4.119 6.071 1.00 80.25 102 ASP A CA 1
ATOM 763 C C . ASP A 1 102 ? 12.463 -2.829 6.430 1.00 80.25 102 ASP A C 1
ATOM 765 O O . ASP A 1 102 ? 12.778 -2.622 7.606 1.00 80.25 102 ASP A O 1
ATOM 769 N N . ASP A 1 103 ? 12.700 -1.947 5.456 1.00 77.12 103 ASP A N 1
ATOM 770 C CA . ASP A 1 103 ? 13.341 -0.666 5.720 1.00 77.12 103 ASP A CA 1
ATOM 771 C C . ASP A 1 103 ? 12.398 0.270 6.490 1.00 77.12 103 ASP A C 1
ATOM 773 O O . ASP A 1 103 ? 11.185 0.299 6.275 1.00 77.12 103 ASP A O 1
ATOM 777 N N . ARG A 1 104 ? 12.982 1.053 7.397 1.00 66.81 104 ARG A N 1
ATOM 778 C CA . ARG A 1 104 ? 12.315 2.100 8.183 1.00 66.81 104 ARG A CA 1
ATOM 779 C C . ARG A 1 104 ? 12.563 3.499 7.603 1.00 66.81 104 ARG A C 1
ATOM 781 O O . ARG A 1 104 ? 11.892 4.443 8.005 1.00 66.81 104 ARG A O 1
ATOM 788 N N . TYR A 1 105 ? 13.531 3.648 6.691 1.00 56.12 105 TYR A N 1
ATOM 789 C CA . TYR A 1 105 ? 14.077 4.932 6.222 1.00 56.12 105 TYR A CA 1
ATOM 790 C C . TYR A 1 105 ? 13.560 5.394 4.856 1.00 56.12 105 TYR A C 1
ATOM 792 O O . TYR A 1 105 ? 14.255 6.095 4.113 1.00 56.12 105 TYR A O 1
ATOM 800 N N . THR A 1 106 ? 12.341 5.026 4.496 1.00 53.97 106 THR A N 1
ATOM 801 C CA . THR A 1 106 ? 11.834 5.286 3.149 1.00 53.97 106 THR A CA 1
ATOM 802 C C . THR A 1 106 ? 11.138 6.644 3.065 1.00 53.97 106 THR A C 1
ATOM 804 O O . THR A 1 106 ? 10.624 7.198 4.040 1.00 53.97 106 THR A O 1
ATOM 807 N N . GLY A 1 107 ? 11.121 7.200 1.855 1.00 49.19 107 GLY A N 1
ATOM 808 C CA . GLY A 1 107 ? 10.512 8.483 1.523 1.00 49.19 107 GLY A CA 1
ATOM 809 C C . GLY A 1 107 ? 8.979 8.506 1.570 1.00 49.19 107 GLY A C 1
ATOM 810 O O . GLY A 1 107 ? 8.399 9.458 1.044 1.00 49.19 107 GLY A O 1
ATOM 811 N N . LEU A 1 108 ? 8.317 7.560 2.257 1.00 54.34 108 LEU A N 1
ATOM 812 C CA . LEU A 1 108 ? 6.877 7.598 2.570 1.00 54.34 108 LEU A CA 1
ATOM 813 C C . LEU A 1 108 ? 6.467 8.761 3.491 1.00 54.34 108 LEU A C 1
ATOM 815 O O . LEU A 1 108 ? 5.323 8.841 3.935 1.00 54.34 108 LEU A O 1
ATOM 819 N N . ARG A 1 109 ? 7.359 9.741 3.668 1.00 49.91 109 ARG A N 1
ATOM 820 C CA . ARG A 1 109 ? 7.141 11.081 4.227 1.00 49.91 109 ARG A CA 1
ATOM 821 C C . ARG A 1 109 ? 5.855 11.772 3.735 1.00 49.91 109 ARG A C 1
ATOM 823 O O . ARG A 1 109 ? 5.457 12.772 4.322 1.00 49.91 109 ARG A O 1
ATOM 830 N N . TYR A 1 110 ? 5.236 11.271 2.663 1.00 48.91 110 TYR A N 1
ATOM 831 C CA . TYR A 1 110 ? 4.049 11.811 2.009 1.00 48.91 110 TYR A CA 1
ATOM 832 C C . TYR A 1 110 ? 2.741 11.040 2.224 1.00 48.91 110 TYR A C 1
ATOM 834 O O . TYR A 1 110 ? 1.729 11.485 1.685 1.00 48.91 110 TYR A O 1
ATOM 842 N N . TYR A 1 111 ? 2.691 10.003 3.069 1.00 53.62 111 TYR A N 1
ATOM 843 C CA . TYR A 1 111 ? 1.422 9.648 3.721 1.00 53.62 111 TYR A CA 1
ATOM 844 C C . TYR A 1 111 ? 1.117 10.650 4.834 1.00 53.62 111 TYR A C 1
ATOM 846 O O . TYR A 1 111 ? 1.112 10.341 6.021 1.00 53.62 111 TYR A O 1
ATOM 854 N N . ALA A 1 112 ? 0.888 11.901 4.437 1.00 42.59 112 ALA A N 1
ATOM 855 C CA . ALA A 1 112 ? 0.081 12.790 5.244 1.00 42.59 112 ALA A CA 1
ATOM 856 C C . ALA A 1 112 ? -1.355 12.306 5.048 1.00 42.59 112 ALA A C 1
ATOM 858 O O . ALA A 1 112 ? -1.962 12.588 4.019 1.00 42.59 112 ALA A O 1
ATOM 859 N N . TYR A 1 113 ? -1.810 11.494 5.999 1.00 49.41 113 TYR A N 1
ATOM 860 C CA . TYR A 1 113 ? -3.169 11.006 6.185 1.00 49.41 113 TYR A CA 1
ATOM 861 C C . TYR A 1 113 ? -4.205 12.087 5.838 1.00 49.41 113 TYR A C 1
ATOM 863 O O . TYR A 1 113 ? -4.595 12.894 6.680 1.00 49.41 113 TYR A O 1
ATOM 871 N N . ALA A 1 114 ? -4.641 12.146 4.580 1.00 52.72 114 ALA A N 1
ATOM 872 C CA . ALA A 1 114 ? -5.925 12.752 4.298 1.00 52.72 114 ALA A CA 1
ATOM 873 C C . ALA A 1 114 ? -6.950 11.803 4.924 1.00 52.72 114 ALA A C 1
ATOM 875 O O . ALA A 1 114 ? -6.963 10.626 4.576 1.00 52.72 114 ALA A O 1
ATOM 876 N N . SER A 1 115 ? -7.793 12.301 5.830 1.00 56.47 115 SER A N 1
ATOM 877 C CA . SER A 1 115 ? -8.825 11.538 6.564 1.00 56.47 115 SER A CA 1
ATOM 878 C C . SER A 1 115 ? -9.895 10.871 5.683 1.00 56.47 115 SER A C 1
ATOM 880 O O . SER A 1 115 ? -10.888 10.341 6.185 1.00 56.47 115 SER A O 1
ATOM 882 N N . ASP A 1 116 ? -9.732 10.989 4.366 1.00 69.25 116 ASP A N 1
ATOM 883 C CA . ASP A 1 116 ? -10.644 10.534 3.329 1.00 69.25 116 ASP A CA 1
ATOM 884 C C . ASP A 1 116 ? -9.922 9.626 2.312 1.00 69.25 116 ASP A C 1
ATOM 886 O O . ASP A 1 116 ? -10.448 9.375 1.226 1.00 69.25 116 ASP A O 1
ATOM 890 N N . ASP A 1 117 ? -8.710 9.147 2.628 1.00 77.56 117 ASP A N 1
ATOM 891 C CA . ASP A 1 117 ? -8.010 8.167 1.801 1.00 77.56 117 ASP A CA 1
ATOM 892 C C . ASP A 1 117 ? -8.441 6.740 2.145 1.00 77.56 117 ASP A C 1
ATOM 894 O O . ASP A 1 117 ? -8.220 6.259 3.252 1.00 77.56 117 ASP A O 1
ATOM 898 N N . PHE A 1 118 ? -9.027 6.049 1.171 1.00 86.56 118 PHE A N 1
ATOM 899 C CA . PHE A 1 118 ? -9.404 4.650 1.303 1.00 86.56 118 PHE A CA 1
ATOM 900 C C . PHE A 1 118 ? -8.748 3.859 0.181 1.00 86.56 118 PHE A C 1
ATOM 902 O O . PHE A 1 118 ? -9.233 3.864 -0.958 1.00 86.56 118 PHE A O 1
ATOM 909 N N . PRO A 1 119 ? -7.640 3.180 0.494 1.00 88.75 119 PRO A N 1
ATOM 910 C CA . PRO A 1 119 ? -6.994 2.269 -0.422 1.00 88.75 119 PRO A CA 1
ATOM 911 C C . PRO A 1 119 ? -7.939 1.219 -0.983 1.00 88.75 119 PRO A C 1
ATOM 913 O O . PRO A 1 119 ? -8.721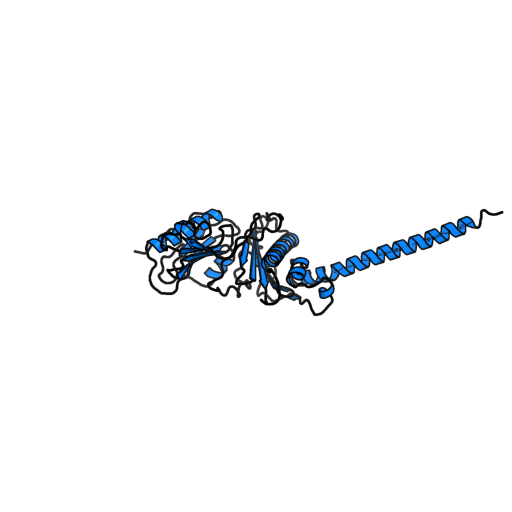 0.588 -0.268 1.00 88.75 119 PRO A O 1
ATOM 916 N N . VAL A 1 120 ? -7.827 1.025 -2.288 1.00 90.69 120 VAL A N 1
ATOM 917 C CA . VAL A 1 120 ? -8.506 -0.035 -3.020 1.00 90.69 120 VAL A CA 1
ATOM 918 C C . VAL A 1 120 ? -7.471 -1.129 -3.290 1.00 90.69 120 VAL A C 1
ATOM 920 O O . VAL A 1 120 ? -6.425 -0.815 -3.874 1.00 90.69 120 VAL A O 1
ATOM 923 N N . PRO A 1 121 ? -7.702 -2.380 -2.851 1.00 91.25 121 PRO A N 1
ATOM 924 C CA . PRO A 1 121 ? -6.751 -3.469 -3.053 1.00 91.25 121 PRO A CA 1
ATOM 925 C C . PRO A 1 121 ? -6.527 -3.720 -4.539 1.00 91.25 121 PRO A C 1
ATOM 927 O O . PRO A 1 121 ? -7.460 -3.636 -5.329 1.00 91.25 121 PRO A O 1
ATOM 930 N N . LEU A 1 122 ? -5.298 -4.054 -4.923 1.00 90.50 122 LEU A N 1
ATOM 931 C CA . LEU A 1 122 ? -5.043 -4.568 -6.266 1.00 90.50 122 LEU A CA 1
ATOM 932 C C . LEU A 1 122 ? -5.544 -6.011 -6.382 1.00 90.50 122 LEU A C 1
ATOM 934 O O . LEU A 1 122 ? -5.594 -6.753 -5.402 1.00 90.50 122 LEU A O 1
ATOM 938 N N . GLU A 1 123 ? -5.900 -6.405 -7.599 1.00 86.62 123 GLU A N 1
ATOM 939 C CA . GLU A 1 123 ? -6.378 -7.751 -7.908 1.00 86.62 123 GLU A CA 1
ATOM 940 C C . GLU A 1 123 ? -5.265 -8.623 -8.520 1.00 86.62 123 GLU A C 1
ATOM 942 O O . GLU A 1 123 ? -4.083 -8.272 -8.505 1.00 86.62 123 GLU A O 1
ATOM 947 N N . ALA A 1 124 ? -5.637 -9.792 -9.055 1.00 87.44 124 ALA A N 1
ATOM 948 C CA . ALA A 1 124 ? -4.750 -10.686 -9.807 1.00 87.44 124 ALA A CA 1
ATOM 949 C C . ALA A 1 124 ? -3.510 -11.180 -9.028 1.00 87.44 124 ALA A C 1
ATOM 951 O O . ALA A 1 124 ? -2.465 -11.461 -9.610 1.00 87.44 124 ALA A O 1
ATOM 952 N N . GLY A 1 125 ? -3.626 -11.310 -7.702 1.00 87.94 125 GLY A N 1
ATOM 953 C CA . GLY A 1 125 ? -2.559 -11.831 -6.841 1.00 87.94 125 GLY A CA 1
ATOM 954 C C . GLY A 1 125 ? -1.490 -10.805 -6.456 1.00 87.94 125 GLY A C 1
ATOM 955 O O . GLY A 1 125 ? -0.465 -11.185 -5.896 1.00 87.94 125 GLY A O 1
ATOM 956 N N . TRP A 1 126 ? -1.708 -9.517 -6.733 1.00 90.94 126 TRP A N 1
ATOM 957 C CA . TRP A 1 126 ? -0.819 -8.452 -6.278 1.00 90.94 126 TRP A CA 1
ATOM 958 C C . TRP A 1 126 ? -1.102 -8.049 -4.824 1.00 90.94 126 TRP A C 1
ATOM 960 O O . TRP A 1 126 ? -2.215 -7.671 -4.469 1.00 90.94 126 TRP A O 1
ATOM 970 N N . SER A 1 127 ? -0.059 -8.046 -3.992 1.00 90.56 127 SER A N 1
ATOM 971 C CA . SER A 1 127 ? -0.099 -7.476 -2.638 1.00 90.56 127 SER A CA 1
ATOM 972 C C . SER A 1 127 ? 0.146 -5.972 -2.707 1.00 90.56 127 SER A C 1
ATOM 974 O O . SER A 1 127 ? 1.286 -5.506 -2.652 1.00 90.56 127 SER A O 1
ATOM 976 N N . GLY A 1 128 ? -0.915 -5.195 -2.888 1.00 90.62 128 GLY A N 1
ATOM 977 C CA . GLY A 1 128 ? -0.797 -3.764 -3.122 1.00 90.62 128 GLY A CA 1
ATOM 978 C C . GLY A 1 128 ? -2.132 -3.046 -3.100 1.00 90.62 128 GLY A C 1
ATOM 979 O O . GLY A 1 128 ? -3.185 -3.655 -2.915 1.00 90.62 128 GLY A O 1
ATOM 980 N N . PHE A 1 129 ? -2.086 -1.735 -3.297 1.00 91.31 129 PHE A N 1
ATOM 981 C CA . PHE A 1 129 ? -3.285 -0.914 -3.389 1.00 91.31 129 PHE A CA 1
ATOM 982 C C . PHE A 1 129 ? -3.083 0.321 -4.258 1.00 91.31 129 PHE A C 1
ATOM 984 O O . PHE A 1 129 ? -1.956 0.732 -4.553 1.00 91.31 129 PHE A O 1
ATOM 991 N N . VAL A 1 130 ? -4.201 0.945 -4.613 1.00 90.38 130 VAL A N 1
ATOM 992 C CA . VAL A 1 130 ? -4.255 2.273 -5.216 1.00 90.38 130 VAL A CA 1
ATOM 993 C C . VAL A 1 130 ? -5.154 3.193 -4.395 1.00 90.38 130 VAL A C 1
ATOM 995 O O . VAL A 1 130 ? -6.174 2.776 -3.856 1.00 90.38 130 VAL A O 1
ATOM 998 N N . SER A 1 131 ? -4.749 4.451 -4.290 1.00 87.75 131 SER A N 1
ATOM 999 C CA . SER A 1 131 ? -5.462 5.536 -3.632 1.00 87.75 131 SER A CA 1
ATOM 1000 C C . SER A 1 131 ? -5.741 6.638 -4.645 1.00 87.75 131 SER A C 1
ATOM 1002 O O . SER A 1 131 ? -4.826 7.187 -5.271 1.00 87.75 131 SER A O 1
ATOM 1004 N N . ASP A 1 132 ? -7.011 7.004 -4.766 1.00 83.75 132 ASP A N 1
ATOM 1005 C CA . ASP A 1 132 ? -7.435 8.128 -5.594 1.00 83.75 132 ASP A CA 1
ATOM 1006 C C . ASP A 1 132 ? -7.155 9.477 -4.941 1.00 83.75 132 ASP A C 1
ATOM 1008 O O . ASP A 1 132 ? -6.670 10.395 -5.609 1.00 83.75 132 ASP A O 1
ATOM 1012 N N . ALA A 1 133 ? -7.453 9.592 -3.643 1.00 80.88 133 ALA A N 1
ATOM 1013 C CA . ALA A 1 133 ? -7.326 10.835 -2.890 1.00 80.88 133 ALA A CA 1
ATOM 1014 C C . ALA A 1 133 ? -5.876 11.334 -2.910 1.00 80.88 133 ALA A C 1
ATOM 1016 O O . ALA A 1 133 ? -5.619 12.507 -3.191 1.00 80.88 133 ALA A O 1
ATOM 1017 N N . ASN A 1 134 ? -4.927 10.414 -2.717 1.00 80.00 134 ASN A N 1
ATOM 1018 C CA . ASN A 1 134 ? -3.500 10.712 -2.717 1.00 80.00 134 ASN A CA 1
ATOM 1019 C C . ASN A 1 134 ? -2.820 10.469 -4.072 1.00 80.00 134 ASN A C 1
ATOM 1021 O O . ASN A 1 134 ? -1.626 10.750 -4.204 1.00 80.00 134 ASN A O 1
ATOM 1025 N N . ARG A 1 135 ? -3.563 9.990 -5.086 1.00 86.62 135 ARG A N 1
ATOM 1026 C CA . ARG A 1 135 ? -3.055 9.632 -6.426 1.00 86.62 135 ARG A CA 1
ATOM 1027 C C . ARG A 1 135 ? -1.789 8.793 -6.334 1.00 86.62 135 ARG A C 1
ATOM 1029 O O . ARG A 1 135 ? -0.743 9.130 -6.899 1.00 86.62 135 ARG A O 1
ATOM 1036 N N . PHE A 1 136 ? -1.909 7.732 -5.560 1.00 88.75 136 PHE A N 1
ATOM 1037 C CA . PHE A 1 136 ? -0.805 6.921 -5.103 1.00 88.75 136 PHE A CA 1
ATOM 1038 C C . PHE A 1 136 ? -1.090 5.452 -5.410 1.00 88.75 136 PHE A C 1
ATOM 1040 O O . PHE A 1 136 ? -2.224 5.007 -5.280 1.00 88.75 136 PHE A O 1
ATOM 1047 N N . ALA A 1 137 ? -0.067 4.683 -5.761 1.00 91.25 137 ALA A N 1
ATOM 1048 C CA . ALA A 1 137 ? -0.139 3.229 -5.803 1.00 91.25 137 ALA A CA 1
ATOM 1049 C C . ALA A 1 137 ? 1.081 2.609 -5.117 1.00 91.25 137 ALA A C 1
ATOM 1051 O O . ALA A 1 137 ? 2.175 3.179 -5.149 1.00 91.25 137 ALA A O 1
ATOM 1052 N N . SER A 1 138 ? 0.894 1.444 -4.502 1.00 92.06 138 SER A N 1
ATOM 1053 C CA . SER A 1 138 ? 1.970 0.671 -3.883 1.00 92.06 138 SER A CA 1
ATOM 1054 C C . SER A 1 138 ? 1.786 -0.810 -4.111 1.00 92.06 138 SER A C 1
ATOM 1056 O O . SER A 1 138 ? 0.665 -1.317 -4.096 1.00 92.06 138 SER A O 1
ATOM 1058 N N . VAL A 1 139 ? 2.908 -1.487 -4.306 1.00 92.94 139 VAL A N 1
ATOM 1059 C CA . VAL A 1 139 ? 3.007 -2.933 -4.448 1.00 92.94 139 VAL A CA 1
ATOM 1060 C C . VAL A 1 139 ? 4.164 -3.414 -3.595 1.00 92.94 139 VAL A C 1
ATOM 1062 O O . VAL A 1 139 ? 5.254 -2.843 -3.640 1.00 92.94 139 VAL A O 1
ATOM 1065 N N . MET A 1 140 ? 3.940 -4.497 -2.863 1.00 92.31 140 MET A N 1
ATOM 1066 C CA . MET A 1 140 ? 4.987 -5.242 -2.184 1.00 92.31 140 MET A CA 1
ATOM 1067 C C . MET A 1 140 ? 5.241 -6.567 -2.891 1.00 92.31 140 MET A C 1
ATOM 1069 O O . MET A 1 140 ? 4.315 -7.245 -3.335 1.00 92.31 140 MET A O 1
ATOM 1073 N N . VAL A 1 141 ? 6.514 -6.932 -2.957 1.00 93.81 141 VAL A N 1
ATOM 1074 C CA . VAL A 1 141 ? 7.008 -8.158 -3.569 1.00 93.81 141 VAL A CA 1
ATOM 1075 C C . VAL A 1 141 ? 7.838 -8.920 -2.540 1.00 93.81 141 VAL A C 1
ATOM 1077 O O . VAL A 1 141 ? 8.772 -8.360 -1.970 1.00 93.81 141 VAL A O 1
ATOM 1080 N N . ASP A 1 142 ? 7.489 -10.189 -2.317 1.00 93.00 142 ASP A N 1
ATOM 1081 C CA . ASP A 1 142 ? 8.235 -11.142 -1.481 1.00 93.00 142 ASP A CA 1
ATOM 1082 C C . ASP A 1 142 ? 9.349 -11.805 -2.301 1.00 93.00 142 ASP A C 1
ATOM 1084 O O . ASP A 1 142 ? 9.086 -12.323 -3.390 1.00 93.00 142 ASP A O 1
ATOM 1088 N N . CYS A 1 143 ? 10.580 -11.811 -1.790 1.00 94.00 143 CYS A N 1
ATOM 1089 C CA . CYS A 1 143 ? 11.740 -12.362 -2.493 1.00 94.00 143 CYS A CA 1
ATOM 1090 C C . CYS A 1 143 ? 12.263 -13.618 -1.793 1.00 94.00 143 CYS A C 1
ATOM 1092 O O . CYS A 1 143 ? 12.982 -13.545 -0.800 1.00 94.00 143 CYS A O 1
ATOM 1094 N N . ARG A 1 144 ? 11.962 -14.798 -2.349 1.00 92.56 144 ARG A N 1
ATOM 1095 C CA . ARG A 1 144 ? 12.226 -16.096 -1.690 1.00 92.56 144 ARG A CA 1
ATOM 1096 C C . ARG A 1 144 ? 13.705 -16.466 -1.586 1.00 92.56 144 ARG A C 1
ATOM 1098 O O . ARG A 1 144 ? 14.075 -17.303 -0.766 1.00 92.56 144 ARG A O 1
ATOM 1105 N N . ASN A 1 145 ? 14.538 -15.899 -2.452 1.00 92.81 145 ASN A N 1
ATOM 1106 C CA . ASN A 1 145 ? 15.975 -16.158 -2.517 1.00 92.81 145 ASN A CA 1
ATOM 1107 C C . ASN A 1 145 ? 16.823 -15.091 -1.812 1.00 92.81 145 ASN A C 1
ATOM 1109 O O . ASN A 1 145 ? 18.049 -15.189 -1.848 1.00 92.81 145 ASN A O 1
ATOM 1113 N N . TRP A 1 146 ? 16.199 -14.068 -1.230 1.00 91.8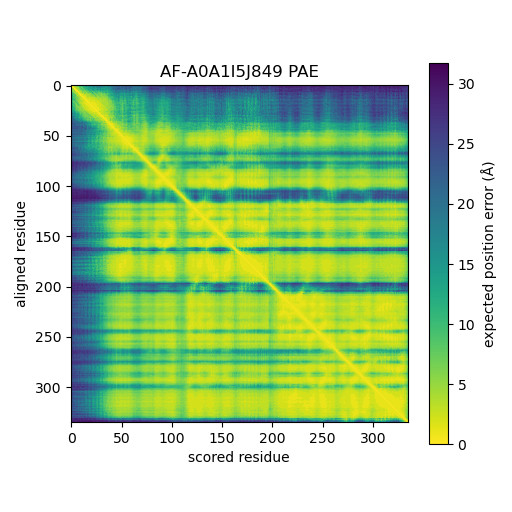8 146 TRP A N 1
ATOM 1114 C CA . TRP A 1 146 ? 16.903 -13.014 -0.510 1.00 91.88 146 TRP A CA 1
ATOM 1115 C C . TRP A 1 146 ? 17.206 -13.440 0.928 1.00 91.88 146 TRP A C 1
ATOM 1117 O O . TRP A 1 146 ? 16.429 -14.158 1.560 1.00 91.88 146 TRP A O 1
ATOM 1127 N N . GLY A 1 147 ? 18.378 -13.044 1.426 1.00 84.50 147 GLY A N 1
ATOM 1128 C CA . GLY A 1 147 ? 18.816 -13.295 2.792 1.00 84.50 147 GLY A CA 1
ATOM 1129 C C . GLY A 1 147 ? 18.533 -12.113 3.717 1.00 84.50 147 GLY A C 1
ATOM 1130 O O . GLY A 1 147 ? 17.877 -11.137 3.359 1.00 84.50 147 GLY A O 1
ATOM 1131 N N . SER A 1 148 ? 19.065 -12.176 4.939 1.00 80.94 148 SER A N 1
ATOM 1132 C CA . SER A 1 148 ? 18.915 -11.099 5.931 1.00 80.94 148 SER A CA 1
ATOM 1133 C C . SER A 1 148 ? 19.521 -9.764 5.486 1.00 80.94 148 SER A C 1
ATOM 1135 O O . SER A 1 148 ? 19.055 -8.703 5.907 1.00 80.94 148 SER A O 1
ATOM 1137 N N . ASP A 1 149 ? 20.563 -9.814 4.655 1.00 80.31 149 ASP A N 1
ATOM 1138 C CA . ASP A 1 149 ? 21.303 -8.632 4.212 1.00 80.31 149 ASP A CA 1
ATOM 1139 C C . ASP A 1 149 ? 20.534 -7.874 3.122 1.00 80.31 149 ASP A C 1
ATOM 1141 O O . ASP A 1 149 ? 20.572 -6.644 3.079 1.00 80.31 149 ASP A O 1
ATOM 1145 N N . GLU A 1 150 ? 19.774 -8.587 2.291 1.00 82.94 150 GLU A N 1
ATOM 1146 C CA . GLU A 1 150 ? 18.895 -8.029 1.264 1.00 82.94 150 GLU A CA 1
ATOM 1147 C C . GLU A 1 150 ? 17.503 -7.673 1.810 1.00 82.94 150 GLU A C 1
ATOM 1149 O O . GLU A 1 150 ? 16.899 -6.702 1.353 1.00 82.94 150 GLU A O 1
ATOM 1154 N N . GLY A 1 151 ? 17.031 -8.397 2.829 1.00 85.12 151 GLY A N 1
ATOM 1155 C CA . GLY A 1 151 ? 15.695 -8.269 3.411 1.00 85.12 151 GLY A CA 1
ATOM 1156 C C . GLY A 1 151 ? 14.718 -9.315 2.866 1.00 85.12 151 GLY A C 1
ATOM 1157 O O . GLY A 1 151 ? 15.072 -10.180 2.075 1.00 85.12 151 GLY A O 1
ATOM 1158 N N . THR A 1 152 ? 13.458 -9.237 3.286 1.00 88.31 152 THR A N 1
ATOM 1159 C CA . THR A 1 152 ? 12.404 -10.194 2.893 1.00 88.31 152 THR A CA 1
ATOM 1160 C C . THR A 1 152 ? 11.785 -9.910 1.523 1.00 88.31 152 THR A C 1
ATOM 1162 O O . THR A 1 152 ? 11.028 -10.711 0.985 1.00 88.31 152 THR A O 1
ATOM 1165 N N . GLY A 1 153 ? 12.095 -8.761 0.933 1.00 92.31 153 GLY A N 1
ATOM 1166 C CA . GLY A 1 153 ? 11.488 -8.312 -0.307 1.00 92.31 153 GLY A CA 1
ATOM 1167 C C . GLY A 1 153 ? 11.578 -6.805 -0.455 1.00 92.31 153 GLY A C 1
ATOM 1168 O O . GLY A 1 153 ? 12.358 -6.138 0.233 1.00 92.31 153 GLY A O 1
ATOM 1169 N N . PHE A 1 154 ? 10.760 -6.246 -1.337 1.00 91.88 154 PHE A N 1
ATOM 1170 C CA . PHE A 1 154 ? 10.756 -4.814 -1.610 1.00 91.88 154 PHE A CA 1
ATOM 1171 C C . PHE A 1 154 ? 9.350 -4.262 -1.807 1.00 91.88 154 PHE A C 1
ATOM 1173 O O . PHE A 1 154 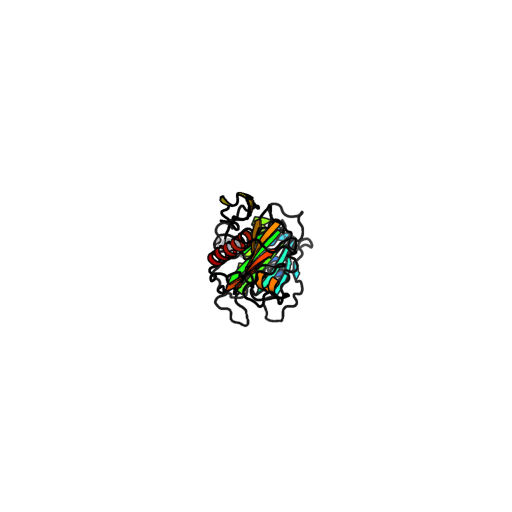? 8.404 -4.981 -2.119 1.00 91.88 154 PHE A O 1
ATOM 1180 N N . VAL A 1 155 ? 9.228 -2.953 -1.626 1.00 91.81 155 VAL A N 1
ATOM 1181 C CA . VAL A 1 155 ? 8.028 -2.176 -1.905 1.00 91.81 155 VAL A CA 1
ATOM 1182 C C . VAL A 1 155 ? 8.362 -1.179 -3.000 1.00 91.81 155 VAL A C 1
ATOM 1184 O O . VAL A 1 155 ? 9.399 -0.513 -2.957 1.00 91.81 155 VAL A O 1
ATOM 1187 N N . VAL A 1 156 ? 7.471 -1.082 -3.979 1.00 92.75 156 VAL A N 1
ATOM 1188 C CA . VAL A 1 156 ? 7.475 -0.019 -4.976 1.00 92.75 156 VAL A CA 1
ATOM 1189 C C . VAL A 1 156 ? 6.280 0.866 -4.712 1.00 92.75 156 VAL A C 1
ATOM 1191 O O . VAL A 1 156 ? 5.156 0.381 -4.601 1.00 92.75 156 VAL A O 1
ATOM 1194 N N . THR A 1 157 ? 6.515 2.166 -4.645 1.00 91.75 157 THR A N 1
ATOM 1195 C CA . THR A 1 157 ? 5.460 3.162 -4.531 1.00 91.75 157 THR A CA 1
ATOM 1196 C C . THR A 1 157 ? 5.547 4.147 -5.679 1.00 91.75 157 THR A C 1
ATOM 1198 O O . THR A 1 157 ? 6.617 4.404 -6.236 1.00 91.75 157 THR A O 1
ATOM 1201 N N . THR A 1 158 ? 4.405 4.680 -6.090 1.00 91.25 158 THR A N 1
ATOM 1202 C CA . THR A 1 158 ? 4.333 5.720 -7.111 1.00 91.25 158 THR A CA 1
ATOM 1203 C C . THR A 1 158 ? 3.260 6.727 -6.744 1.00 91.25 158 THR A C 1
ATOM 1205 O O . THR A 1 158 ? 2.148 6.341 -6.395 1.00 91.25 158 THR A O 1
ATOM 1208 N N . ARG A 1 159 ? 3.571 8.022 -6.849 1.00 89.38 159 ARG A N 1
ATOM 1209 C CA . ARG A 1 159 ? 2.643 9.120 -6.555 1.00 89.38 159 ARG A CA 1
ATOM 1210 C C . ARG A 1 159 ? 2.665 10.175 -7.647 1.00 89.38 159 ARG A C 1
ATOM 1212 O O . ARG A 1 159 ? 3.735 10.552 -8.112 1.00 89.38 159 ARG A O 1
ATOM 1219 N N . LEU A 1 160 ? 1.507 10.723 -8.007 1.00 88.88 160 LEU A N 1
ATOM 1220 C CA . LEU A 1 160 ? 1.456 11.922 -8.847 1.00 88.88 160 LEU A CA 1
ATOM 1221 C C . LEU A 1 160 ? 1.821 13.179 -8.048 1.00 88.88 160 LEU A C 1
ATOM 1223 O O . LEU A 1 160 ? 1.240 13.463 -7.004 1.00 88.88 160 LEU A O 1
ATOM 1227 N N . LEU A 1 161 ? 2.749 13.975 -8.579 1.00 85.19 161 LEU A N 1
ATOM 1228 C CA . LEU A 1 161 ? 3.183 15.241 -7.977 1.00 85.19 161 LEU A CA 1
ATOM 1229 C C . LEU A 1 161 ? 2.230 16.409 -8.278 1.00 85.19 161 LEU A C 1
ATOM 1231 O O . LEU A 1 161 ? 2.289 17.436 -7.605 1.00 85.19 161 LEU A O 1
ATOM 1235 N N . SER A 1 162 ? 1.349 16.269 -9.275 1.00 73.44 162 SER A N 1
ATOM 1236 C CA . SER A 1 162 ? 0.361 17.284 -9.654 1.00 73.44 162 SER A CA 1
ATOM 1237 C C . SER A 1 162 ? -0.991 16.656 -9.993 1.00 73.44 162 SER A C 1
ATOM 1239 O O . SER A 1 162 ? -1.073 15.666 -10.723 1.00 73.44 162 SER A O 1
ATOM 1241 N N . SER A 1 163 ? -2.067 17.256 -9.480 1.00 60.25 163 SER A N 1
ATOM 1242 C CA . SER A 1 163 ? -3.449 16.797 -9.667 1.00 60.25 163 SER A CA 1
ATOM 1243 C C . SER A 1 163 ? -4.056 17.186 -11.021 1.00 60.25 163 SER A C 1
ATOM 1245 O O . SER A 1 163 ? -5.027 16.568 -11.455 1.00 60.25 163 SER A O 1
ATOM 1247 N N . ALA A 1 164 ? -3.490 18.176 -11.717 1.00 61.28 164 ALA A N 1
ATOM 1248 C CA . ALA A 1 164 ? -4.079 18.745 -12.932 1.00 61.28 164 ALA A CA 1
ATOM 1249 C C . ALA A 1 164 ? -3.728 17.991 -14.232 1.00 61.28 164 ALA A C 1
ATOM 1251 O O . ALA A 1 164 ? -4.283 18.302 -15.282 1.00 61.28 164 ALA A O 1
ATOM 1252 N N . SER A 1 165 ? -2.799 17.030 -14.192 1.00 63.69 165 SER A N 1
ATOM 1253 C CA . SER A 1 165 ? -2.047 16.640 -15.397 1.00 63.69 165 SER A CA 1
ATOM 1254 C C . SER A 1 165 ? -2.470 15.326 -16.055 1.00 63.69 165 SER A C 1
ATOM 1256 O O . SER A 1 165 ? -1.983 15.027 -17.142 1.00 63.69 165 SER A O 1
ATOM 1258 N N . VAL A 1 166 ? -3.309 14.510 -15.408 1.00 76.38 166 VAL A N 1
ATOM 1259 C CA . VAL A 1 166 ? -3.542 13.124 -15.849 1.00 76.38 166 VAL A CA 1
ATOM 1260 C C . VAL A 1 166 ? -5.033 12.776 -15.792 1.00 76.38 166 VAL A C 1
ATOM 1262 O O . VAL A 1 166 ? -5.567 12.681 -14.682 1.00 76.38 166 VAL A O 1
ATOM 1265 N N . PRO A 1 167 ? -5.708 12.588 -16.946 1.00 78.62 167 PRO A N 1
ATOM 1266 C CA . PRO A 1 167 ? -7.038 11.992 -16.987 1.00 78.62 167 PRO A CA 1
ATOM 1267 C C . PRO A 1 167 ? -6.938 10.507 -16.632 1.00 78.62 167 PRO A C 1
ATOM 1269 O O . PRO A 1 167 ? -5.994 9.838 -17.062 1.00 78.62 167 PRO A O 1
ATOM 1272 N N . ASP A 1 168 ? -7.893 10.032 -15.834 1.00 80.31 168 ASP A N 1
ATOM 1273 C CA . ASP A 1 168 ? -7.997 8.646 -15.365 1.00 80.31 168 ASP A CA 1
ATOM 1274 C C . ASP A 1 168 ? -6.648 8.095 -14.855 1.00 80.31 168 ASP A C 1
ATOM 1276 O O . ASP A 1 168 ? -6.070 7.172 -15.435 1.00 80.31 168 ASP A O 1
ATOM 1280 N N . PRO A 1 169 ? -6.078 8.691 -13.783 1.00 86.31 169 PRO A N 1
ATOM 1281 C CA . PRO A 1 169 ? -4.721 8.380 -13.338 1.00 86.31 169 PRO A CA 1
ATOM 1282 C C . PRO A 1 169 ? -4.586 6.973 -12.751 1.00 86.31 169 PRO A C 1
ATOM 1284 O O . PRO A 1 169 ? -3.491 6.418 -12.778 1.00 86.31 169 PRO A O 1
ATOM 1287 N N . ARG A 1 170 ? -5.675 6.393 -12.234 1.00 87.94 170 ARG A N 1
ATOM 1288 C CA . ARG A 1 170 ? -5.679 5.104 -11.534 1.00 87.94 170 ARG A CA 1
ATOM 1289 C C . ARG A 1 170 ? -5.088 3.956 -12.372 1.00 87.94 170 ARG A C 1
ATOM 1291 O O . ARG A 1 170 ? -4.089 3.394 -11.928 1.00 87.94 170 ARG A O 1
ATOM 1298 N N . PRO A 1 171 ? -5.591 3.634 -13.583 1.00 88.62 171 PRO A N 1
ATOM 1299 C CA . PRO A 1 171 ? -5.015 2.568 -14.409 1.00 88.62 171 PRO A CA 1
ATOM 1300 C C . PRO A 1 171 ? -3.544 2.779 -14.751 1.00 88.62 171 PRO A C 1
ATOM 1302 O O . PRO A 1 171 ? -2.749 1.839 -14.729 1.00 88.62 171 PRO A O 1
ATOM 1305 N N . LYS A 1 172 ? -3.156 4.027 -15.009 1.00 89.31 172 LYS A N 1
ATOM 1306 C CA . LYS A 1 172 ? -1.778 4.366 -15.363 1.00 89.31 172 LYS A CA 1
ATOM 1307 C C . LYS A 1 172 ? -0.836 4.258 -14.163 1.00 89.31 172 LYS A C 1
ATOM 1309 O O . LYS A 1 172 ? 0.290 3.800 -14.325 1.00 89.31 172 LYS A O 1
ATOM 1314 N N . LEU A 1 173 ? -1.295 4.633 -12.967 1.00 89.94 173 LEU A N 1
ATOM 1315 C CA . LEU A 1 173 ? -0.553 4.468 -11.715 1.00 89.94 173 LEU A CA 1
ATOM 1316 C C . LEU A 1 173 ? -0.348 2.992 -11.373 1.00 89.94 173 LEU A C 1
ATOM 1318 O O . LEU A 1 173 ? 0.777 2.593 -11.080 1.00 89.94 173 LEU A O 1
ATOM 1322 N N . VAL A 1 174 ? -1.411 2.186 -11.461 1.00 91.44 174 VAL A N 1
ATOM 1323 C CA . VAL A 1 174 ? -1.355 0.737 -11.213 1.00 91.44 174 VAL A CA 1
ATOM 1324 C C . VAL A 1 174 ? -0.386 0.062 -12.186 1.00 91.44 174 VAL A C 1
ATOM 1326 O O . VAL A 1 174 ? 0.496 -0.681 -11.759 1.00 91.44 174 VAL A O 1
ATOM 1329 N N . ARG A 1 175 ? -0.463 0.393 -13.483 1.00 91.62 175 ARG A N 1
ATOM 1330 C CA . ARG A 1 175 ? 0.513 -0.082 -14.475 1.00 91.62 175 ARG A CA 1
ATOM 1331 C C . ARG A 1 175 ? 1.938 0.333 -14.113 1.00 91.62 175 ARG A C 1
ATOM 1333 O O . ARG A 1 175 ? 2.836 -0.500 -14.138 1.00 91.62 175 ARG A O 1
ATOM 1340 N N . ALA A 1 176 ? 2.155 1.606 -13.788 1.00 91.50 176 ALA A N 1
ATOM 1341 C CA . ALA A 1 176 ? 3.485 2.133 -13.502 1.00 91.50 176 ALA A CA 1
ATOM 1342 C C . ALA A 1 176 ? 4.148 1.452 -12.298 1.00 91.50 176 ALA A C 1
ATOM 1344 O O . ALA A 1 176 ? 5.326 1.096 -12.379 1.00 91.50 176 ALA A O 1
ATOM 1345 N N . VAL A 1 177 ? 3.398 1.218 -11.216 1.00 92.88 177 VAL A N 1
ATOM 1346 C CA . VAL A 1 177 ? 3.932 0.551 -10.022 1.00 92.88 177 VAL A CA 1
ATOM 1347 C C . VAL A 1 177 ? 4.199 -0.940 -10.271 1.00 92.88 177 VAL A C 1
ATOM 1349 O O . VAL A 1 177 ? 5.265 -1.423 -9.895 1.00 92.88 177 VAL A O 1
ATOM 1352 N N . ILE A 1 178 ? 3.309 -1.655 -10.975 1.00 93.69 178 ILE A N 1
ATOM 1353 C CA . ILE A 1 178 ? 3.466 -3.090 -11.279 1.00 93.69 178 ILE A CA 1
ATOM 1354 C C . ILE A 1 178 ? 4.645 -3.341 -12.225 1.00 93.69 178 ILE A C 1
ATOM 1356 O O . ILE A 1 178 ? 5.489 -4.197 -11.960 1.00 93.69 178 ILE A O 1
ATOM 1360 N N . GLU A 1 179 ? 4.751 -2.567 -13.303 1.00 93.19 179 GLU A N 1
ATOM 1361 C CA . GLU A 1 179 ? 5.848 -2.699 -14.267 1.00 93.19 179 GLU A CA 1
ATOM 1362 C C . GLU A 1 179 ? 7.200 -2.325 -13.649 1.00 93.19 179 GLU A C 1
ATOM 1364 O O . GLU A 1 179 ? 8.225 -2.943 -13.942 1.00 93.19 179 GLU A O 1
ATOM 1369 N N . THR A 1 180 ? 7.215 -1.348 -12.740 1.00 93.69 180 THR A N 1
ATOM 1370 C CA . THR A 1 180 ? 8.416 -1.028 -11.960 1.00 93.69 180 THR A CA 1
ATOM 1371 C C . THR A 1 180 ? 8.752 -2.150 -10.979 1.00 93.69 180 THR A C 1
ATOM 1373 O O . THR A 1 180 ? 9.923 -2.496 -10.842 1.00 93.69 180 THR A O 1
ATOM 1376 N N . ALA A 1 181 ? 7.763 -2.774 -10.334 1.00 94.56 181 ALA A N 1
ATOM 1377 C CA . ALA A 1 181 ? 7.994 -3.915 -9.449 1.00 94.56 181 ALA A CA 1
ATOM 1378 C C . ALA A 1 181 ? 8.578 -5.122 -10.199 1.00 94.56 181 ALA A C 1
ATOM 1380 O O . ALA A 1 181 ? 9.547 -5.719 -9.734 1.00 94.56 181 ALA A O 1
ATOM 1381 N N . ARG A 1 182 ? 8.078 -5.421 -11.403 1.00 94.69 182 ARG A N 1
ATOM 1382 C CA . ARG A 1 182 ? 8.643 -6.446 -12.300 1.00 94.69 182 ARG A CA 1
ATOM 1383 C C . ARG A 1 182 ? 10.080 -6.142 -12.682 1.00 94.69 182 ARG A C 1
ATOM 1385 O O . ARG A 1 182 ? 10.968 -6.954 -12.437 1.00 94.69 182 ARG A O 1
ATOM 1392 N N . SER A 1 183 ? 10.317 -4.940 -13.206 1.00 93.44 183 SER A N 1
ATOM 1393 C CA . SER A 1 183 ? 11.662 -4.510 -13.580 1.00 93.44 183 SER A CA 1
ATOM 1394 C C . SER A 1 183 ? 12.611 -4.535 -12.379 1.00 93.44 183 SER A C 1
ATOM 1396 O O . SER A 1 183 ? 13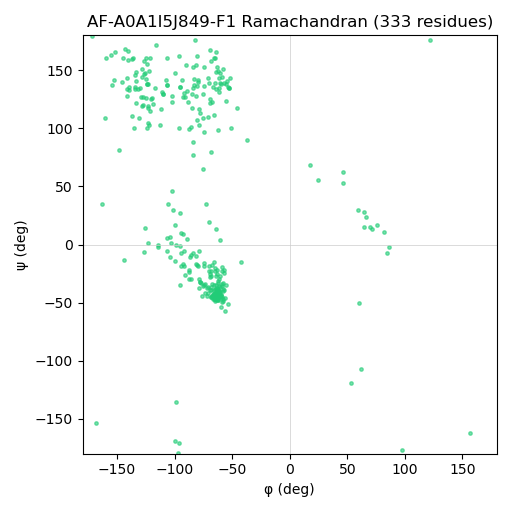.779 -4.877 -12.536 1.00 93.44 183 SER A O 1
ATOM 1398 N N . THR A 1 184 ? 12.135 -4.201 -11.179 1.00 93.38 184 THR A N 1
ATOM 1399 C CA . THR A 1 184 ? 12.925 -4.290 -9.945 1.00 93.38 184 THR A CA 1
ATOM 1400 C C . THR A 1 184 ? 13.285 -5.737 -9.631 1.00 93.38 184 THR A C 1
ATOM 1402 O O . THR A 1 184 ? 14.460 -6.021 -9.395 1.00 93.38 184 THR A O 1
ATOM 1405 N N . ALA A 1 185 ? 12.318 -6.658 -9.674 1.00 94.94 185 ALA A N 1
ATOM 1406 C CA . ALA A 1 185 ? 12.562 -8.074 -9.414 1.00 94.94 185 ALA A CA 1
ATOM 1407 C C . ALA A 1 185 ? 13.596 -8.663 -10.389 1.00 94.94 185 ALA A C 1
ATOM 1409 O O . ALA A 1 185 ? 14.548 -9.313 -9.960 1.00 94.94 185 ALA A O 1
ATOM 1410 N N . GLU A 1 186 ? 13.473 -8.358 -11.683 1.00 93.69 186 GLU A N 1
ATOM 1411 C CA . GLU A 1 186 ? 14.413 -8.806 -12.716 1.00 93.69 186 GLU A CA 1
ATOM 1412 C C . GLU A 1 186 ? 15.832 -8.264 -12.498 1.00 93.69 186 GLU A C 1
ATOM 1414 O O . GLU A 1 186 ? 16.801 -9.021 -12.540 1.00 93.69 186 GLU A O 1
ATOM 1419 N N . GLN A 1 187 ? 15.971 -6.961 -12.234 1.00 91.69 187 GLN A N 1
ATOM 1420 C CA . GLN A 1 187 ? 17.282 -6.317 -12.074 1.00 91.69 187 GLN A CA 1
ATOM 1421 C C . GLN A 1 187 ? 18.009 -6.741 -10.798 1.00 91.69 187 GLN A C 1
ATOM 1423 O O . GLN A 1 187 ? 19.238 -6.725 -10.745 1.00 91.69 187 GLN A O 1
ATOM 1428 N N . THR A 1 188 ? 17.255 -7.106 -9.766 1.00 91.00 188 THR A N 1
ATOM 1429 C CA . THR A 1 188 ? 17.798 -7.546 -8.476 1.00 91.00 188 THR A CA 1
ATOM 1430 C C . THR A 1 188 ? 17.937 -9.065 -8.376 1.00 91.00 188 THR A C 1
ATOM 1432 O O . THR A 1 188 ? 18.507 -9.563 -7.408 1.00 91.00 188 THR A O 1
ATOM 1435 N N . GLY A 1 189 ? 17.437 -9.816 -9.365 1.00 93.38 189 GLY A N 1
ATOM 1436 C CA . GLY A 1 189 ? 17.404 -11.277 -9.327 1.00 93.38 189 GLY A CA 1
ATOM 1437 C C . GLY A 1 189 ? 16.505 -11.832 -8.219 1.00 93.38 189 GLY A C 1
ATOM 1438 O O . GLY A 1 189 ? 16.782 -12.913 -7.705 1.00 93.38 189 GLY A O 1
ATOM 1439 N N . CYS A 1 190 ? 15.473 -11.091 -7.814 1.00 94.75 190 CYS A N 1
ATOM 1440 C CA . CYS A 1 190 ? 14.487 -11.537 -6.833 1.00 94.75 190 CYS A CA 1
ATOM 1441 C C . CYS A 1 190 ? 13.613 -12.661 -7.413 1.00 94.75 190 CYS A C 1
ATOM 1443 O O . CYS A 1 190 ? 12.923 -12.476 -8.417 1.00 94.75 190 CYS A O 1
ATOM 1445 N N . ASP A 1 191 ? 13.611 -13.819 -6.752 1.00 94.31 191 ASP A N 1
ATOM 1446 C CA . ASP A 1 191 ? 12.737 -14.950 -7.059 1.00 94.31 191 ASP A CA 1
ATOM 1447 C C . ASP A 1 191 ? 11.366 -14.773 -6.386 1.00 94.31 191 ASP A C 1
ATOM 1449 O O . ASP A 1 191 ? 11.063 -15.377 -5.348 1.00 94.31 191 ASP A O 1
ATOM 1453 N N . ALA A 1 192 ? 10.542 -13.914 -6.983 1.00 91.50 192 ALA A N 1
ATOM 1454 C CA . ALA A 1 192 ? 9.196 -13.605 -6.518 1.00 91.50 192 ALA A CA 1
ATOM 1455 C C . ALA A 1 192 ? 8.109 -14.364 -7.282 1.00 91.50 192 ALA A C 1
ATOM 1457 O O . ALA A 1 192 ? 8.199 -14.582 -8.491 1.00 91.50 192 ALA A O 1
ATOM 1458 N N . GLN A 1 193 ? 7.020 -14.684 -6.582 1.00 89.38 193 GLN A N 1
ATOM 1459 C CA . GLN A 1 193 ? 5.751 -15.001 -7.228 1.00 89.38 193 GLN A CA 1
ATOM 1460 C C . GLN A 1 193 ? 5.001 -13.690 -7.481 1.00 89.38 193 GLN A C 1
ATOM 1462 O O . GLN A 1 193 ? 4.427 -13.109 -6.564 1.00 89.38 193 GLN A O 1
ATOM 1467 N N . LEU A 1 194 ? 5.051 -13.204 -8.719 1.00 90.81 194 LEU A N 1
ATOM 1468 C CA . LEU A 1 194 ? 4.359 -11.981 -9.121 1.00 90.81 194 LEU A CA 1
ATOM 1469 C C . LEU A 1 194 ? 2.899 -12.275 -9.481 1.00 90.81 194 LEU A C 1
ATOM 1471 O O . LEU A 1 194 ? 2.571 -13.384 -9.909 1.00 90.81 194 LEU A O 1
ATOM 1475 N N . GLY A 1 195 ? 2.041 -11.266 -9.324 1.00 86.25 195 GLY A N 1
ATOM 1476 C CA . GLY A 1 195 ? 0.654 -11.335 -9.771 1.00 86.25 195 GLY A CA 1
ATOM 1477 C C . GLY A 1 195 ? 0.533 -11.422 -11.296 1.00 86.25 195 GLY A C 1
ATOM 1478 O O . GLY A 1 195 ? 1.461 -11.080 -12.043 1.00 86.25 195 GLY A O 1
ATOM 1479 N N . GLU A 1 196 ? -0.626 -11.883 -11.761 1.00 85.12 196 GLU A N 1
ATOM 1480 C CA . GLU A 1 196 ? -0.904 -12.089 -13.181 1.00 85.12 196 GLU A CA 1
ATOM 1481 C C . GLU A 1 196 ? -0.996 -10.768 -13.960 1.00 85.12 196 GLU A C 1
ATOM 1483 O O . GLU A 1 196 ? -1.250 -9.692 -13.415 1.00 85.12 196 GLU A O 1
ATOM 1488 N N . ASP A 1 197 ? -0.785 -10.872 -15.274 1.00 69.69 197 ASP A N 1
ATOM 1489 C CA . ASP A 1 197 ? -0.908 -9.770 -16.232 1.00 69.69 197 ASP A CA 1
ATOM 1490 C C . ASP A 1 197 ? -2.349 -9.368 -16.544 1.00 69.69 197 ASP A C 1
ATOM 1492 O O . ASP A 1 197 ? -2.547 -8.292 -17.111 1.00 69.69 197 ASP A O 1
ATOM 1496 N N . ALA A 1 198 ? -3.320 -10.244 -16.252 1.00 48.00 198 ALA A N 1
ATOM 1497 C CA . ALA A 1 198 ? -4.681 -10.189 -16.777 1.00 48.00 198 ALA A CA 1
ATOM 1498 C C . ALA A 1 198 ? -5.306 -8.800 -16.572 1.00 48.00 198 ALA A C 1
ATOM 1500 O O . ALA A 1 198 ? -5.713 -8.448 -15.469 1.00 48.00 198 ALA A O 1
ATOM 1501 N N . GLU A 1 199 ? -5.279 -8.020 -17.660 1.00 52.50 199 GLU A N 1
ATOM 1502 C CA . GLU A 1 199 ? -5.761 -6.647 -17.822 1.00 52.50 199 GLU A CA 1
ATOM 1503 C C . GLU A 1 199 ? -5.822 -5.831 -16.537 1.00 52.50 199 GLU A C 1
ATOM 1505 O O . GLU A 1 199 ? -6.902 -5.336 -16.256 1.00 52.50 199 GLU A O 1
ATOM 1510 N N . LEU A 1 200 ? -4.700 -5.707 -15.795 1.00 56.84 200 LEU A N 1
ATOM 1511 C CA . LEU A 1 200 ? -4.530 -4.837 -14.615 1.00 56.84 200 LEU A CA 1
ATOM 1512 C C . LEU A 1 200 ? -5.892 -4.408 -14.075 1.00 56.84 200 LEU A C 1
ATOM 1514 O O . LEU A 1 200 ? -6.286 -3.278 -14.367 1.00 56.84 200 LEU A O 1
ATOM 1518 N N . ALA A 1 201 ? -6.673 -5.343 -13.513 1.00 55.53 201 ALA A N 1
ATOM 1519 C CA . ALA A 1 201 ? -8.080 -5.084 -13.239 1.00 55.53 201 ALA A CA 1
ATOM 1520 C C . ALA A 1 201 ? -8.094 -3.945 -12.234 1.00 55.53 201 ALA A C 1
ATOM 1522 O O . ALA A 1 201 ? -7.739 -4.113 -11.071 1.00 55.53 201 ALA A O 1
ATOM 1523 N N . VAL A 1 202 ? -8.307 -2.739 -12.752 1.00 62.94 202 VAL A N 1
ATOM 1524 C CA . VAL A 1 202 ? -8.199 -1.518 -11.984 1.00 62.94 202 VAL A CA 1
ATOM 1525 C C . VAL A 1 202 ? -9.496 -1.503 -11.229 1.00 62.94 202 VAL A C 1
ATOM 1527 O O . VAL A 1 202 ? -10.529 -1.249 -11.854 1.00 62.94 202 VAL A O 1
ATOM 1530 N N . PRO A 1 203 ? -9.466 -1.854 -9.937 1.00 62.94 203 PRO A N 1
ATOM 1531 C CA . PRO A 1 203 ? -10.696 -2.165 -9.253 1.00 62.94 203 PRO A CA 1
ATOM 1532 C C . PRO A 1 203 ? -11.561 -0.911 -9.296 1.00 62.94 203 PRO A C 1
ATOM 1534 O O . PRO A 1 203 ? -11.065 0.214 -9.112 1.00 62.94 203 PRO A O 1
ATOM 1537 N N . GLU A 1 204 ? -12.841 -1.084 -9.617 1.00 64.69 204 GLU A N 1
ATOM 1538 C CA . GLU A 1 204 ? -13.825 -0.006 -9.592 1.00 64.69 204 GLU A CA 1
ATOM 1539 C C . GLU A 1 204 ? -14.058 0.402 -8.131 1.00 64.69 204 GLU A C 1
ATOM 1541 O O . GLU A 1 204 ? -15.004 -0.023 -7.488 1.00 64.69 204 GLU A O 1
ATOM 1546 N N . GLY A 1 205 ? -13.160 1.200 -7.561 1.00 59.59 205 GLY A N 1
ATOM 1547 C CA . GLY A 1 205 ? -13.217 1.541 -6.144 1.00 59.59 205 GLY A CA 1
ATOM 1548 C C . GLY A 1 205 ? -13.283 3.036 -5.916 1.00 59.59 205 GLY A C 1
ATOM 1549 O O . GLY A 1 205 ? -12.282 3.729 -6.044 1.00 59.59 205 GLY A O 1
ATOM 1550 N N . GLY A 1 206 ? -14.461 3.541 -5.575 1.00 68.31 206 GLY A N 1
ATOM 1551 C CA . GLY A 1 206 ? -14.599 4.721 -4.727 1.00 68.31 206 GLY A CA 1
ATOM 1552 C C . GLY A 1 206 ? -15.071 4.259 -3.355 1.00 68.31 206 GLY A C 1
ATOM 1553 O O . GLY A 1 206 ? -15.613 3.160 -3.223 1.00 68.31 206 GLY A O 1
ATOM 1554 N N . THR A 1 207 ? -14.883 5.081 -2.330 1.00 80.38 207 THR A N 1
ATOM 1555 C CA . THR A 1 207 ? -15.478 4.792 -1.025 1.00 80.38 207 THR A CA 1
ATOM 1556 C C . THR A 1 207 ? -16.987 4.661 -1.135 1.00 80.38 207 THR A C 1
ATOM 1558 O O . THR A 1 207 ? -17.642 5.433 -1.839 1.00 80.38 207 THR A O 1
ATOM 1561 N N . ARG A 1 208 ? -17.555 3.689 -0.424 1.00 85.94 208 ARG A N 1
ATOM 1562 C CA . ARG A 1 208 ? -19.002 3.471 -0.391 1.00 85.94 208 ARG A CA 1
ATOM 1563 C C . ARG A 1 208 ? -19.508 3.645 1.025 1.00 85.94 208 ARG A C 1
ATOM 1565 O O . ARG A 1 208 ? -19.068 2.934 1.922 1.00 85.94 208 ARG A O 1
ATOM 1572 N N . ALA A 1 209 ? -20.432 4.585 1.207 1.00 91.44 209 ALA A N 1
ATOM 1573 C CA . ALA A 1 209 ? -21.233 4.656 2.419 1.00 91.44 209 ALA A CA 1
ATOM 1574 C C . ALA A 1 209 ? -22.342 3.600 2.328 1.00 91.44 209 ALA A C 1
ATOM 1576 O O . ALA A 1 209 ? -23.193 3.677 1.441 1.00 91.44 209 ALA A O 1
ATOM 1577 N N . THR A 1 210 ? -22.317 2.625 3.230 1.00 94.12 210 THR A N 1
ATOM 1578 C CA . THR A 1 210 ? -23.195 1.448 3.204 1.00 94.12 210 THR A CA 1
ATOM 1579 C C . THR A 1 210 ? -23.755 1.212 4.607 1.00 94.12 210 THR A C 1
ATOM 1581 O O . THR A 1 210 ? -23.052 1.480 5.590 1.00 94.12 210 THR A O 1
ATOM 1584 N N . PRO A 1 211 ? -24.999 0.723 4.756 1.00 96.94 211 PRO A N 1
ATOM 1585 C CA . PRO A 1 211 ? -25.468 0.229 6.045 1.00 96.94 211 PRO A CA 1
ATOM 1586 C C . PRO A 1 211 ? -24.496 -0.815 6.610 1.00 96.94 211 PRO A C 1
ATOM 1588 O O . PRO A 1 211 ? -24.077 -1.720 5.893 1.00 96.94 211 PRO A O 1
ATOM 1591 N N . ALA A 1 212 ? -24.146 -0.729 7.894 1.00 96.50 212 ALA A N 1
ATOM 1592 C CA . ALA A 1 212 ? -23.152 -1.610 8.517 1.00 96.50 212 ALA A CA 1
ATOM 1593 C C . ALA A 1 212 ? -23.522 -3.101 8.395 1.00 96.50 212 ALA A C 1
ATOM 1595 O O . ALA A 1 212 ? -22.658 -3.954 8.207 1.00 96.50 212 ALA A O 1
ATOM 1596 N N . ALA A 1 213 ? -24.824 -3.406 8.425 1.00 96.44 213 ALA A N 1
ATOM 1597 C CA . ALA A 1 213 ? -25.357 -4.756 8.247 1.00 96.44 213 ALA A CA 1
ATOM 1598 C C . ALA A 1 213 ? -25.219 -5.307 6.812 1.00 96.44 213 ALA A C 1
ATOM 1600 O O . ALA A 1 213 ? -25.320 -6.516 6.618 1.00 96.44 213 ALA A O 1
ATOM 1601 N N . GLU A 1 214 ? -25.011 -4.437 5.822 1.00 96.94 214 GLU A N 1
ATOM 1602 C CA . GLU A 1 214 ? -24.865 -4.779 4.400 1.00 96.94 214 GLU A CA 1
ATOM 1603 C C . GLU A 1 214 ? -23.412 -4.654 3.913 1.00 96.94 214 GLU A C 1
ATOM 1605 O O . GLU A 1 214 ? -23.114 -5.008 2.773 1.00 96.94 214 GLU A O 1
ATOM 1610 N N . ALA A 1 215 ? -22.508 -4.164 4.767 1.00 95.94 215 ALA A N 1
ATOM 1611 C CA . ALA A 1 215 ? -21.098 -4.000 4.451 1.00 95.94 215 ALA A CA 1
ATOM 1612 C C . ALA A 1 215 ? -20.442 -5.349 4.121 1.00 95.94 215 ALA A C 1
ATOM 1614 O O . ALA A 1 215 ? -20.584 -6.331 4.858 1.00 95.94 215 ALA A O 1
ATOM 1615 N N . SER A 1 216 ? -19.705 -5.387 3.013 1.00 94.56 216 SER A N 1
ATOM 1616 C CA . SER A 1 216 ? -19.079 -6.603 2.476 1.00 94.56 216 SER A CA 1
ATOM 1617 C C . SER A 1 216 ? -17.578 -6.456 2.233 1.00 94.56 216 SER A C 1
ATOM 1619 O O . SER A 1 216 ? -16.926 -7.430 1.859 1.00 94.56 216 SER A O 1
ATOM 1621 N N . GLY A 1 217 ? -17.042 -5.248 2.396 1.00 94.25 217 GLY A N 1
ATOM 1622 C CA . GLY A 1 217 ? -15.643 -4.910 2.192 1.00 94.25 217 GLY A CA 1
ATOM 1623 C C . GLY A 1 217 ? -14.854 -4.875 3.500 1.00 94.25 217 GLY A C 1
ATOM 1624 O O . GLY A 1 217 ? -14.952 -5.774 4.341 1.00 94.25 217 GLY A O 1
ATOM 1625 N N . THR A 1 218 ? -14.028 -3.844 3.667 1.00 95.12 218 THR A N 1
ATOM 1626 C CA . THR A 1 218 ? -13.180 -3.663 4.856 1.00 95.12 218 THR A CA 1
ATOM 1627 C C . THR A 1 218 ? -13.971 -3.484 6.157 1.00 95.12 218 THR A C 1
ATOM 1629 O O . THR A 1 218 ? -13.436 -3.780 7.224 1.00 95.12 218 THR A O 1
ATOM 1632 N N . CYS A 1 219 ? -15.237 -3.061 6.095 1.00 96.88 219 CYS A N 1
ATOM 1633 C CA . CYS A 1 219 ? -16.128 -2.888 7.243 1.00 96.88 219 CYS A CA 1
ATOM 1634 C C . CYS A 1 219 ? -17.115 -4.049 7.446 1.00 96.88 219 CYS A C 1
ATOM 1636 O O . CYS A 1 219 ? -18.114 -3.895 8.157 1.00 96.88 219 CYS A O 1
ATOM 1638 N N . ALA A 1 220 ? -16.881 -5.213 6.838 1.00 96.94 220 ALA A N 1
ATOM 1639 C CA . ALA A 1 220 ? -17.809 -6.331 6.940 1.00 96.94 220 ALA A CA 1
ATOM 1640 C C . ALA A 1 220 ? -18.107 -6.721 8.404 1.00 96.94 220 ALA A C 1
ATOM 1642 O O . ALA A 1 220 ? -17.228 -7.062 9.199 1.00 96.94 220 ALA A O 1
ATOM 1643 N N . GLY A 1 221 ? -19.390 -6.715 8.766 1.00 95.62 221 GLY A N 1
ATOM 1644 C CA . GLY A 1 221 ? -19.857 -7.129 10.088 1.00 95.62 221 GLY A CA 1
ATOM 1645 C C . GLY A 1 221 ? -19.626 -6.120 11.215 1.00 95.62 221 GLY A C 1
ATOM 1646 O O . GLY A 1 221 ? -19.683 -6.527 12.374 1.00 95.62 221 GLY A O 1
ATOM 1647 N N . MET A 1 222 ? -19.357 -4.842 10.930 1.00 97.06 222 MET A N 1
ATOM 1648 C CA . MET A 1 222 ? -19.413 -3.782 11.949 1.00 97.06 222 MET A CA 1
ATOM 1649 C C . MET A 1 222 ? -20.834 -3.640 12.515 1.00 97.06 222 MET A C 1
ATOM 1651 O O . MET A 1 222 ? -21.819 -3.924 11.835 1.00 97.06 222 MET A O 1
ATOM 1655 N N . SER A 1 223 ? -20.947 -3.238 13.782 1.00 96.31 223 SER A N 1
ATOM 1656 C CA . SER A 1 223 ? -22.230 -3.266 14.503 1.00 96.31 223 SER A CA 1
ATOM 1657 C C . SER A 1 223 ? -22.451 -2.113 15.480 1.00 96.31 223 SER A C 1
ATOM 1659 O O . SER A 1 223 ? -23.573 -1.903 15.935 1.00 96.31 223 SER A O 1
ATOM 1661 N N . SER A 1 224 ? -21.406 -1.354 15.804 1.00 95.62 224 SER A N 1
ATOM 1662 C CA . SER A 1 224 ? -21.468 -0.213 16.722 1.00 95.62 224 SER A CA 1
ATOM 1663 C C . SER A 1 224 ? -22.139 1.025 16.117 1.00 95.62 224 SER A C 1
ATOM 1665 O O . SER A 1 224 ? -22.546 1.920 16.856 1.00 95.62 224 SER A O 1
ATOM 1667 N N . VAL A 1 225 ? -22.293 1.074 14.789 1.00 96.00 225 VAL A N 1
ATOM 1668 C CA . VAL A 1 225 ? -22.921 2.174 14.044 1.00 96.00 225 VAL A CA 1
ATOM 1669 C C . VAL A 1 225 ? -23.860 1.642 12.963 1.00 96.00 225 VAL A C 1
ATOM 1671 O O . VAL A 1 225 ? -23.744 0.501 12.528 1.00 96.00 225 VAL A O 1
ATOM 1674 N N . GLU A 1 226 ? -24.781 2.486 12.499 1.00 97.00 226 GLU A N 1
ATOM 1675 C CA . GLU A 1 226 ? -25.721 2.138 11.424 1.00 97.00 226 GLU A CA 1
ATOM 1676 C C . GLU A 1 226 ? -25.086 2.189 10.031 1.00 97.00 226 GLU A C 1
ATOM 1678 O O . GLU A 1 226 ? -25.458 1.405 9.162 1.00 97.00 226 GLU A O 1
ATOM 1683 N N . THR A 1 227 ? -24.122 3.090 9.826 1.00 96.94 227 THR A N 1
ATOM 1684 C CA . THR A 1 227 ? -23.506 3.359 8.522 1.00 96.94 227 THR A CA 1
ATOM 1685 C C . THR A 1 227 ? -21.994 3.337 8.639 1.00 96.94 227 THR A C 1
ATOM 1687 O O . THR A 1 227 ? -21.413 3.964 9.531 1.00 96.94 227 THR A O 1
ATOM 1690 N N . VAL A 1 228 ? -21.365 2.663 7.686 1.00 96.19 228 VAL A N 1
ATOM 1691 C CA . VAL A 1 228 ? -19.916 2.594 7.534 1.00 96.19 228 VAL A CA 1
ATOM 1692 C C . VAL A 1 228 ? -19.500 3.109 6.166 1.00 96.19 228 VAL A C 1
ATOM 1694 O O . VAL A 1 228 ? -20.310 3.176 5.242 1.00 96.19 228 VAL A O 1
ATOM 1697 N N . GLN A 1 229 ? -18.233 3.471 6.043 1.00 93.88 229 GLN A N 1
ATOM 1698 C CA . GLN A 1 229 ? -17.591 3.789 4.783 1.00 93.88 229 GLN A CA 1
ATOM 1699 C C . GLN A 1 229 ? -16.436 2.813 4.569 1.00 93.88 229 GLN A C 1
ATOM 1701 O O . GLN A 1 229 ? -15.581 2.665 5.443 1.00 93.88 229 GLN A O 1
ATOM 1706 N N . GLU A 1 230 ? -16.437 2.136 3.423 1.00 93.06 230 GLU A N 1
ATOM 1707 C CA . GLU A 1 230 ? -15.481 1.072 3.105 1.00 93.06 230 GLU A CA 1
ATOM 1708 C C . GLU A 1 230 ? -15.054 1.072 1.634 1.00 93.06 230 GLU A C 1
ATOM 1710 O O . GLU A 1 230 ? -15.662 1.729 0.779 1.00 93.06 230 GLU A O 1
ATOM 1715 N N . THR A 1 231 ? -14.010 0.293 1.361 1.00 91.56 231 THR A N 1
ATOM 1716 C CA . THR A 1 231 ? -13.613 -0.197 0.036 1.00 91.56 231 THR A CA 1
ATOM 1717 C C . THR A 1 231 ? -13.727 -1.718 0.002 1.00 91.56 231 THR A C 1
ATOM 1719 O O . THR A 1 231 ? -13.992 -2.356 1.025 1.00 91.56 231 THR A O 1
ATOM 1722 N N . ASP A 1 232 ? -13.560 -2.315 -1.178 1.00 91.44 232 ASP A N 1
ATOM 1723 C CA . ASP A 1 232 ? -13.511 -3.770 -1.295 1.00 91.44 232 ASP A CA 1
ATOM 1724 C C . ASP A 1 232 ? -12.383 -4.366 -0.452 1.00 91.44 232 ASP A C 1
ATOM 1726 O O . ASP A 1 232 ? -11.304 -3.790 -0.305 1.00 91.44 232 ASP A O 1
ATOM 1730 N N . ALA A 1 233 ? -12.652 -5.537 0.119 1.00 90.56 233 ALA A N 1
ATOM 1731 C CA . ALA A 1 233 ? -11.667 -6.281 0.883 1.00 90.56 233 ALA A CA 1
ATOM 1732 C C . ALA A 1 233 ? -10.724 -7.042 -0.060 1.00 90.56 233 ALA A C 1
ATOM 1734 O O . ALA A 1 233 ? -11.159 -7.629 -1.049 1.00 90.56 233 ALA A O 1
ATOM 1735 N N . GLY A 1 234 ? -9.438 -7.093 0.280 1.00 88.94 234 GLY A N 1
ATOM 1736 C CA . GLY A 1 234 ? -8.423 -7.794 -0.504 1.00 88.94 234 GLY A CA 1
ATOM 1737 C C . GLY A 1 234 ? -7.117 -7.922 0.270 1.00 88.94 234 GLY A C 1
ATOM 1738 O O . GLY A 1 234 ? -7.127 -7.935 1.498 1.00 88.94 234 GLY A O 1
ATOM 1739 N N . THR A 1 235 ? -5.996 -8.016 -0.441 1.00 88.56 235 THR A N 1
ATOM 1740 C CA . THR A 1 235 ? -4.644 -8.108 0.141 1.00 88.56 235 THR A CA 1
ATOM 1741 C C . THR A 1 235 ? -3.902 -6.771 0.059 1.00 88.56 235 THR A C 1
ATOM 1743 O O . THR A 1 235 ? -2.757 -6.694 -0.396 1.00 88.56 235 THR A O 1
ATOM 1746 N N . ALA A 1 236 ? -4.588 -5.687 0.435 1.00 90.69 236 ALA A N 1
ATOM 1747 C CA . ALA A 1 236 ? -3.998 -4.356 0.474 1.00 90.69 236 ALA A CA 1
ATOM 1748 C C . ALA A 1 236 ? -3.065 -4.205 1.680 1.00 90.69 236 ALA A C 1
ATOM 1750 O O . ALA A 1 236 ? -3.416 -4.519 2.811 1.00 90.69 236 ALA A O 1
ATOM 1751 N N . LEU A 1 237 ? -1.902 -3.594 1.457 1.00 89.81 237 LEU A N 1
ATOM 1752 C CA . LEU A 1 237 ? -0.923 -3.303 2.517 1.00 89.81 237 LEU A CA 1
ATOM 1753 C C . LEU A 1 237 ? -1.425 -2.288 3.558 1.00 89.81 237 LEU A C 1
ATOM 1755 O O . LEU A 1 237 ? -0.816 -2.127 4.619 1.00 89.81 237 LEU A O 1
ATOM 1759 N N . PHE A 1 238 ? -2.508 -1.594 3.217 1.00 90.75 238 PHE A N 1
ATOM 1760 C CA . PHE A 1 238 ? -3.217 -0.643 4.046 1.00 90.75 238 PHE A CA 1
ATOM 1761 C C . PHE A 1 238 ? -4.716 -0.811 3.798 1.00 90.75 238 PHE A C 1
ATOM 1763 O O . PHE A 1 238 ? -5.152 -0.767 2.649 1.00 90.75 238 PHE A O 1
ATOM 1770 N N . GLU A 1 239 ? -5.503 -0.982 4.853 1.00 93.56 239 GLU A N 1
ATOM 1771 C CA . GLU A 1 239 ? -6.965 -1.069 4.766 1.00 93.56 239 GLU A CA 1
ATOM 1772 C C . GLU A 1 239 ? -7.599 -0.037 5.695 1.00 93.56 239 GLU A C 1
ATOM 1774 O O . GLU A 1 239 ? -7.050 0.243 6.761 1.00 93.56 239 GLU A O 1
ATOM 1779 N N . VAL A 1 240 ? -8.765 0.491 5.315 1.00 93.62 240 VAL A N 1
ATOM 1780 C CA . VAL A 1 240 ? -9.513 1.481 6.103 1.00 93.62 240 VAL A CA 1
ATOM 1781 C C . VAL A 1 240 ? -10.966 1.065 6.218 1.00 93.62 240 VAL A C 1
ATOM 1783 O O . VAL A 1 240 ? -11.598 0.734 5.217 1.00 93.62 240 VAL A O 1
ATOM 1786 N N . CYS A 1 241 ? -11.506 1.135 7.428 1.00 95.25 241 CYS A N 1
ATOM 1787 C CA . CYS A 1 241 ? -12.931 1.075 7.701 1.00 95.25 241 CYS A CA 1
ATOM 1788 C C . CYS A 1 241 ? -13.333 2.273 8.566 1.00 95.25 241 CYS A C 1
ATOM 1790 O O . CYS A 1 241 ? -12.844 2.413 9.685 1.00 95.25 241 CYS A O 1
ATOM 1792 N N . LYS A 1 242 ? -14.236 3.130 8.083 1.00 94.75 242 LYS A N 1
ATOM 1793 C CA . LYS A 1 242 ? -14.664 4.328 8.821 1.00 94.75 242 LYS A CA 1
ATOM 1794 C C . LYS A 1 242 ? -16.101 4.199 9.297 1.00 94.75 242 LYS A C 1
ATOM 1796 O O . LYS A 1 242 ? -17.006 3.873 8.531 1.00 94.75 242 LYS A O 1
ATOM 1801 N N . LEU A 1 243 ? -16.321 4.498 10.568 1.00 93.88 243 LEU A N 1
ATOM 1802 C CA . LEU A 1 243 ? -17.619 4.460 11.226 1.00 93.88 243 LEU A CA 1
ATOM 1803 C C . LEU A 1 243 ? -18.219 5.876 11.222 1.00 93.88 243 LEU A C 1
ATOM 1805 O O . LEU A 1 243 ? -17.840 6.734 12.020 1.00 93.88 243 LEU A O 1
ATOM 1809 N N . TYR A 1 244 ? -19.145 6.148 10.295 1.00 86.00 244 TYR A N 1
ATOM 1810 C CA . TYR A 1 244 ? -19.527 7.517 9.902 1.00 86.00 244 TYR A CA 1
ATOM 1811 C C . TYR A 1 244 ? -20.039 8.389 11.065 1.00 86.00 244 TYR A C 1
ATOM 1813 O O . TYR A 1 244 ? -19.689 9.562 11.163 1.00 86.00 244 TYR A O 1
ATOM 1821 N N . ASN A 1 245 ? -20.839 7.817 11.972 1.00 82.56 245 ASN A N 1
ATOM 1822 C CA . ASN A 1 245 ? -21.475 8.566 13.065 1.00 82.56 245 ASN A CA 1
ATOM 1823 C C . ASN A 1 245 ? -20.615 8.686 14.332 1.00 82.56 245 ASN A C 1
ATOM 1825 O O . ASN A 1 245 ? -20.858 9.585 15.134 1.00 82.56 245 ASN A O 1
ATOM 1829 N N . SER A 1 246 ? -19.639 7.798 14.535 1.00 84.88 246 SER A N 1
ATOM 1830 C CA . SER A 1 246 ? -18.727 7.867 15.686 1.00 84.88 246 SER A CA 1
ATOM 1831 C C . SER A 1 246 ? -17.446 8.638 15.369 1.00 84.88 246 SER A C 1
ATOM 1833 O O . SER A 1 246 ? -16.745 9.062 16.284 1.00 84.88 246 SER A O 1
ATOM 1835 N N . GLY A 1 247 ? -17.139 8.839 14.081 1.00 85.19 247 GLY A N 1
ATOM 1836 C CA . GLY A 1 247 ? -15.890 9.461 13.646 1.00 85.19 247 GLY A CA 1
ATOM 1837 C C . GLY A 1 247 ? -14.664 8.578 13.890 1.00 85.19 247 GLY A C 1
ATOM 1838 O O . GLY A 1 247 ? -13.546 9.085 13.849 1.00 85.19 247 GLY A O 1
ATOM 1839 N N . LEU A 1 248 ? -14.869 7.284 14.164 1.00 92.56 248 LEU A N 1
ATOM 1840 C CA . LEU A 1 248 ? -13.793 6.312 14.326 1.00 92.56 248 LEU A CA 1
ATOM 1841 C C . LEU A 1 248 ? -13.339 5.795 12.966 1.00 92.56 248 LEU A C 1
ATOM 1843 O O . LEU A 1 248 ? -14.163 5.450 12.117 1.00 92.56 248 LEU A O 1
ATOM 1847 N N . GLU A 1 249 ? -12.031 5.679 12.796 1.00 94.12 249 GLU A N 1
ATOM 1848 C CA . GLU A 1 249 ? -11.416 5.087 11.618 1.00 94.12 249 GLU A CA 1
ATOM 1849 C C . GLU A 1 249 ? -10.511 3.935 12.040 1.00 94.12 249 GLU A C 1
ATOM 1851 O O . GLU A 1 249 ? -9.548 4.107 12.784 1.00 94.12 249 GLU A O 1
ATOM 1856 N N . PHE A 1 250 ? -10.839 2.734 11.586 1.00 95.44 250 PHE A N 1
ATOM 1857 C CA . PHE A 1 250 ? -10.029 1.550 11.807 1.00 95.44 250 PHE A CA 1
ATOM 1858 C C . PHE A 1 250 ? -9.090 1.383 10.630 1.00 95.44 250 PHE A C 1
ATOM 1860 O O . PHE A 1 250 ? -9.540 1.344 9.484 1.00 95.44 250 PHE A O 1
ATOM 1867 N N . THR A 1 251 ? -7.797 1.258 10.911 1.00 94.69 251 THR A N 1
ATOM 1868 C CA . THR A 1 251 ? -6.798 1.042 9.866 1.00 94.69 251 THR A CA 1
ATOM 1869 C C . THR A 1 251 ? -5.983 -0.211 10.136 1.00 94.69 251 THR A C 1
ATOM 1871 O O . THR A 1 251 ? -5.610 -0.486 11.278 1.00 94.69 251 THR A O 1
ATOM 1874 N N . ALA A 1 252 ? -5.733 -0.986 9.082 1.00 95.31 252 ALA A N 1
ATOM 1875 C CA . ALA A 1 252 ? -4.798 -2.104 9.090 1.00 95.31 252 ALA A CA 1
ATOM 1876 C C . ALA A 1 252 ? -3.550 -1.702 8.311 1.00 95.31 252 ALA A C 1
ATOM 1878 O O . ALA A 1 252 ? -3.657 -1.083 7.253 1.00 95.31 252 ALA A O 1
ATOM 1879 N N . ARG A 1 253 ? -2.370 -2.043 8.827 1.00 93.31 253 ARG A N 1
ATOM 1880 C CA . ARG A 1 253 ? -1.075 -1.721 8.220 1.00 93.31 253 ARG A CA 1
ATOM 1881 C C . ARG A 1 253 ? -0.185 -2.947 8.246 1.00 93.31 253 ARG A C 1
ATOM 1883 O O . ARG A 1 253 ? -0.066 -3.597 9.285 1.00 93.31 253 ARG A O 1
ATOM 1890 N N . TYR A 1 254 ? 0.460 -3.225 7.119 1.00 90.94 254 TYR A N 1
ATOM 1891 C CA . TYR A 1 254 ? 1.300 -4.405 6.947 1.00 90.94 254 TYR A CA 1
ATOM 1892 C C . TYR A 1 254 ? 2.693 -4.065 6.428 1.00 90.94 254 TYR A C 1
ATOM 1894 O O . TYR A 1 254 ? 2.882 -3.097 5.683 1.00 90.94 254 TYR A O 1
ATOM 1902 N N . GLY A 1 255 ? 3.667 -4.902 6.800 1.00 86.94 255 GLY A N 1
ATOM 1903 C CA . GLY A 1 255 ? 5.041 -4.823 6.315 1.00 86.94 255 GLY A CA 1
ATOM 1904 C C . GLY A 1 255 ? 5.625 -3.432 6.516 1.00 86.94 255 GLY A C 1
ATOM 1905 O O . GLY A 1 255 ? 5.697 -2.907 7.627 1.00 86.94 255 GLY A O 1
ATOM 1906 N N . HIS A 1 256 ? 6.002 -2.812 5.408 1.00 82.88 256 HIS A N 1
ATOM 1907 C CA . HIS A 1 256 ? 6.619 -1.498 5.411 1.00 82.88 256 HIS A CA 1
ATOM 1908 C C . HIS A 1 256 ? 5.751 -0.389 6.059 1.00 82.88 256 HIS A C 1
ATOM 1910 O O . HIS A 1 256 ? 6.282 0.494 6.734 1.00 82.88 256 HIS A O 1
ATOM 1916 N N . TYR A 1 257 ? 4.420 -0.455 5.930 1.00 86.25 257 TYR A N 1
ATOM 1917 C CA . TYR A 1 257 ? 3.498 0.538 6.505 1.00 86.25 257 TYR A CA 1
ATOM 1918 C C . TYR A 1 257 ? 3.358 0.414 8.024 1.00 86.25 257 TYR A C 1
ATOM 1920 O O . TYR A 1 257 ? 3.207 1.420 8.716 1.00 86.25 257 TYR A O 1
ATOM 1928 N N . GLU A 1 258 ? 3.433 -0.809 8.552 1.00 88.88 258 GLU A N 1
ATOM 1929 C CA . GLU A 1 258 ? 3.475 -1.041 9.998 1.00 88.88 258 GLU A CA 1
ATOM 1930 C C . GLU A 1 258 ? 4.767 -0.480 10.591 1.00 88.88 258 GLU A C 1
ATOM 1932 O O . GLU A 1 258 ? 4.726 0.268 11.567 1.00 88.88 258 GLU A O 1
ATOM 1937 N N . LYS A 1 259 ? 5.908 -0.775 9.958 1.00 84.75 259 LYS A N 1
ATOM 1938 C CA . LYS A 1 259 ? 7.230 -0.356 10.442 1.00 84.75 259 LYS A CA 1
ATOM 1939 C C . LYS A 1 259 ? 7.368 1.158 10.482 1.00 84.75 259 LYS A C 1
ATOM 1941 O O . LYS A 1 259 ? 7.969 1.685 11.416 1.00 84.75 259 LYS A O 1
ATOM 1946 N N . TYR A 1 260 ? 6.810 1.859 9.495 1.00 80.88 260 TYR A N 1
ATOM 1947 C CA . TYR A 1 260 ? 6.773 3.318 9.498 1.00 80.88 260 TYR A CA 1
ATOM 1948 C C . TYR A 1 260 ? 6.031 3.852 10.731 1.00 80.88 260 TYR A C 1
ATOM 1950 O O . TYR A 1 260 ? 6.588 4.667 11.468 1.00 80.88 260 TYR A O 1
ATOM 1958 N N . GLU A 1 261 ? 4.832 3.334 11.009 1.00 83.19 261 GLU A N 1
ATOM 1959 C CA . GLU A 1 261 ? 4.025 3.771 12.151 1.00 83.19 261 GLU A CA 1
ATOM 1960 C C . GLU A 1 261 ? 4.711 3.490 13.494 1.00 83.19 261 GLU A C 1
ATOM 1962 O O . GLU A 1 261 ? 4.763 4.349 14.377 1.00 83.19 261 GLU A O 1
ATOM 1967 N N . THR A 1 262 ? 5.281 2.296 13.654 1.00 82.31 262 THR A N 1
ATOM 1968 C CA . THR A 1 262 ? 5.863 1.880 14.934 1.00 82.31 262 THR A CA 1
ATOM 1969 C C . THR A 1 262 ? 7.262 2.435 15.177 1.00 82.31 262 THR A C 1
ATOM 1971 O O . THR A 1 262 ? 7.702 2.494 16.325 1.00 82.31 262 THR A O 1
ATOM 1974 N N . SER A 1 263 ? 7.955 2.909 14.135 1.00 73.62 263 SER A N 1
ATOM 1975 C CA . SER A 1 263 ? 9.339 3.397 14.226 1.00 73.62 263 SER A CA 1
ATOM 1976 C C . SER A 1 263 ? 9.550 4.560 15.201 1.00 73.62 263 SER A C 1
ATOM 1978 O O . SER A 1 263 ? 10.672 4.756 15.670 1.00 73.62 263 SER A O 1
ATOM 1980 N N . SER A 1 264 ? 8.498 5.323 15.504 1.00 66.44 264 SER A N 1
ATOM 1981 C CA . SER A 1 264 ? 8.575 6.542 16.315 1.00 66.44 264 SER A CA 1
ATOM 1982 C C . SER A 1 264 ? 7.844 6.454 17.659 1.00 66.44 264 SER A C 1
ATOM 1984 O O . SER A 1 264 ? 7.895 7.409 18.436 1.00 66.44 264 SER A O 1
ATOM 1986 N N . LEU A 1 265 ? 7.186 5.325 17.955 1.00 70.25 265 LEU A N 1
ATOM 1987 C CA . LEU A 1 265 ? 6.257 5.203 19.078 1.00 70.25 265 LEU A CA 1
ATOM 1988 C C . LEU A 1 265 ? 6.538 3.956 19.931 1.00 70.25 265 LEU A C 1
ATOM 1990 O O . LEU A 1 265 ? 6.191 2.833 19.565 1.00 70.25 265 LEU A O 1
ATOM 1994 N N . ASP A 1 266 ? 7.055 4.175 21.145 1.00 74.56 266 ASP A N 1
ATOM 1995 C CA . ASP A 1 266 ? 7.249 3.127 22.165 1.00 74.56 266 ASP A CA 1
ATOM 1996 C C . ASP A 1 266 ? 5.933 2.423 22.562 1.00 74.56 266 ASP A C 1
ATOM 1998 O O . ASP A 1 266 ? 5.937 1.301 23.084 1.00 74.56 266 ASP A O 1
ATOM 2002 N N . SER A 1 267 ? 4.792 3.063 22.284 1.00 74.88 267 SER A N 1
ATOM 2003 C CA . SER A 1 267 ? 3.437 2.570 22.552 1.00 74.88 267 SER A CA 1
ATOM 2004 C C . SER A 1 267 ? 3.128 1.220 21.896 1.00 74.88 267 SER A C 1
ATOM 2006 O O . SER A 1 267 ? 2.250 0.508 22.384 1.00 74.88 267 SER A O 1
ATOM 2008 N N . PHE A 1 268 ? 3.858 0.834 20.842 1.00 82.38 268 PHE A N 1
ATOM 2009 C CA . PHE A 1 268 ? 3.662 -0.430 20.119 1.00 82.38 268 PHE A CA 1
ATOM 2010 C C . PHE A 1 268 ? 4.555 -1.588 20.582 1.00 82.38 268 PHE A C 1
ATOM 2012 O O . PHE A 1 268 ? 4.591 -2.633 19.931 1.00 82.38 268 PHE A O 1
ATOM 2019 N N . SER A 1 269 ? 5.259 -1.415 21.707 1.00 81.75 269 SER A N 1
ATOM 2020 C CA . SER A 1 269 ? 6.099 -2.450 22.332 1.00 81.75 269 SER A CA 1
ATOM 2021 C C . SER A 1 269 ? 5.311 -3.621 22.932 1.00 81.75 269 SER A C 1
ATOM 2023 O O . SER A 1 269 ? 5.856 -4.711 23.107 1.00 81.75 269 SER A O 1
ATOM 2025 N N . LYS A 1 270 ? 4.031 -3.412 23.261 1.00 87.38 270 LYS A N 1
ATOM 2026 C CA . LYS A 1 270 ? 3.092 -4.475 23.662 1.00 87.38 270 LYS A CA 1
ATOM 2027 C C . LYS A 1 270 ? 2.514 -5.172 22.419 1.00 87.38 270 LYS A C 1
ATOM 2029 O O . LYS A 1 270 ? 2.864 -4.786 21.321 1.00 87.38 270 LYS A O 1
ATOM 2034 N N . PRO A 1 271 ? 1.698 -6.227 22.536 1.00 87.44 271 PRO A N 1
ATOM 2035 C CA . PRO A 1 271 ? 0.996 -6.795 21.377 1.00 87.44 271 PRO A CA 1
ATOM 2036 C C . PRO A 1 271 ? -0.366 -6.144 21.077 1.00 87.44 271 PRO A C 1
ATOM 2038 O O . PRO A 1 271 ? -0.839 -6.213 19.943 1.00 87.44 271 PRO A O 1
ATOM 2041 N N . SER A 1 272 ? -0.993 -5.530 22.081 1.00 90.88 272 SER A N 1
ATOM 2042 C CA . SER A 1 272 ? -2.280 -4.840 21.983 1.00 90.88 272 SER A CA 1
ATOM 2043 C C . SER A 1 272 ? -2.405 -3.782 23.083 1.00 90.88 272 SER A C 1
ATOM 2045 O O . SER A 1 272 ? -1.656 -3.786 24.070 1.00 90.88 272 SER A O 1
ATOM 2047 N N . SER A 1 273 ? -3.345 -2.854 22.911 1.00 89.00 273 SER A N 1
ATOM 2048 C CA . SER A 1 273 ? -3.686 -1.843 23.906 1.00 89.00 273 SER A CA 1
ATOM 2049 C C . SER A 1 273 ? -5.120 -1.348 23.738 1.00 89.00 273 SER A C 1
ATOM 2051 O O . SER A 1 273 ? -5.551 -1.024 22.637 1.00 89.00 273 SER A O 1
ATOM 2053 N N . ALA A 1 274 ? -5.837 -1.198 24.850 1.00 86.44 274 ALA A N 1
ATOM 2054 C CA . ALA A 1 274 ? -7.109 -0.475 24.910 1.00 86.44 274 ALA A CA 1
ATOM 2055 C C . ALA A 1 274 ? -6.915 0.996 25.345 1.00 86.44 274 ALA A C 1
ATOM 2057 O O . ALA A 1 274 ? -7.794 1.571 25.992 1.00 86.44 274 ALA A O 1
ATOM 2058 N N . ASP A 1 275 ? -5.739 1.583 25.078 1.00 82.25 275 ASP A N 1
ATOM 2059 C CA . ASP A 1 275 ? -5.407 2.955 25.476 1.00 82.25 275 ASP A CA 1
ATOM 2060 C C . ASP A 1 275 ? -6.462 3.945 24.970 1.00 82.25 275 ASP A C 1
ATOM 2062 O O . ASP A 1 275 ? -6.965 3.840 23.854 1.00 82.25 275 ASP A O 1
ATOM 2066 N N . ARG A 1 276 ? -6.788 4.937 25.801 1.00 80.38 276 ARG A N 1
ATOM 2067 C CA . ARG A 1 276 ? -7.787 5.959 25.475 1.00 80.38 276 ARG A CA 1
ATOM 2068 C C . ARG A 1 276 ? -7.413 6.819 24.278 1.00 80.38 276 ARG A C 1
ATOM 2070 O O . ARG A 1 276 ? -8.307 7.410 23.691 1.00 80.38 276 ARG A O 1
ATOM 2077 N N . SER A 1 277 ? -6.134 6.962 23.966 1.00 81.56 277 SER A N 1
ATOM 2078 C CA . SER A 1 277 ? -5.648 7.818 22.885 1.00 81.56 277 SER A CA 1
ATOM 2079 C C . SER A 1 277 ? -5.428 7.050 21.589 1.00 81.56 277 SER A C 1
ATOM 2081 O O . SER A 1 277 ? -5.707 7.587 20.526 1.00 81.56 277 SER A O 1
ATOM 2083 N N . LEU A 1 278 ? -4.988 5.794 21.684 1.00 87.19 278 LEU A N 1
ATOM 2084 C CA . LEU A 1 278 ? -4.661 4.968 20.528 1.00 87.19 278 LEU A CA 1
ATOM 2085 C C . LEU A 1 278 ? -4.953 3.494 20.844 1.00 87.19 278 LEU A C 1
A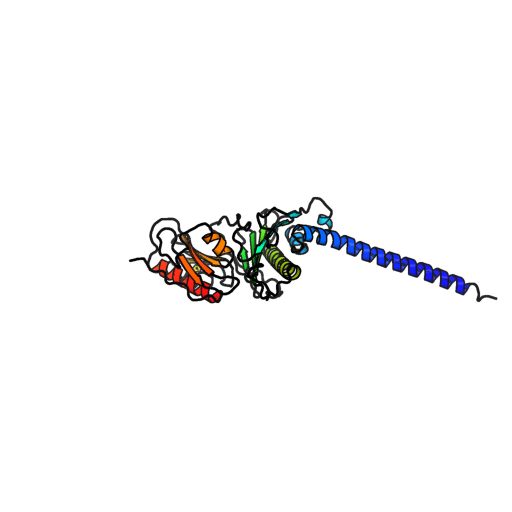TOM 2087 O O . LEU A 1 278 ? -4.048 2.761 21.244 1.00 87.19 278 LEU A O 1
ATOM 2091 N N . PRO A 1 279 ? -6.216 3.052 20.740 1.00 91.75 279 PRO A N 1
ATOM 2092 C CA . PRO A 1 279 ? -6.570 1.642 20.838 1.00 91.75 279 PRO A CA 1
ATOM 2093 C C . PRO A 1 279 ? -6.003 0.873 19.644 1.00 91.75 279 PRO A C 1
ATOM 2095 O O . PRO A 1 279 ? -6.112 1.328 18.503 1.00 91.75 279 PRO A O 1
ATOM 2098 N N . TRP A 1 280 ? -5.414 -0.295 19.891 1.00 94.69 280 TRP A N 1
ATOM 2099 C CA . TRP A 1 280 ? -4.794 -1.087 18.838 1.00 94.69 280 TRP A CA 1
ATOM 2100 C C . TRP A 1 280 ? -4.623 -2.567 19.206 1.00 94.69 280 TRP A C 1
ATOM 2102 O O . TRP A 1 280 ? -4.598 -2.950 20.377 1.00 94.69 280 TRP A O 1
ATOM 2112 N N . THR A 1 281 ? -4.455 -3.411 18.193 1.00 96.56 281 THR A N 1
ATOM 2113 C CA . THR A 1 281 ? -3.984 -4.796 18.329 1.00 96.56 281 THR A CA 1
ATOM 2114 C C . THR A 1 281 ? -3.035 -5.152 17.191 1.00 96.56 281 THR A C 1
ATOM 2116 O O . THR A 1 281 ? -2.910 -4.412 16.215 1.00 96.56 281 THR A O 1
ATOM 2119 N N . SER A 1 282 ? -2.321 -6.264 17.312 1.00 96.44 282 SER A N 1
ATOM 2120 C CA . SER A 1 282 ? -1.467 -6.771 16.250 1.00 96.44 282 SER A CA 1
ATOM 2121 C C . SER A 1 282 ? -1.581 -8.277 16.078 1.00 96.44 282 SER A C 1
ATOM 2123 O O . SER A 1 282 ? -2.034 -9.001 16.964 1.00 96.44 282 SER A O 1
ATOM 2125 N N . ALA A 1 283 ? -1.174 -8.731 14.900 1.00 97.38 283 ALA A N 1
ATOM 2126 C CA . ALA A 1 283 ? -1.062 -10.130 14.530 1.00 97.38 283 ALA A CA 1
ATOM 2127 C C . ALA A 1 283 ? 0.344 -10.404 14.000 1.00 97.38 283 ALA A C 1
ATOM 2129 O O . ALA A 1 283 ? 0.943 -9.553 13.341 1.00 97.38 283 ALA A O 1
ATOM 2130 N N . THR A 1 284 ? 0.855 -11.608 14.246 1.00 95.88 284 THR A N 1
ATOM 2131 C CA . THR A 1 284 ? 2.073 -12.088 13.585 1.00 95.88 284 THR A CA 1
ATOM 2132 C C . THR A 1 284 ? 1.728 -12.607 12.193 1.00 95.88 284 THR A C 1
ATOM 2134 O O . THR A 1 284 ? 0.729 -13.305 12.018 1.00 95.88 284 THR A O 1
ATOM 2137 N N . CYS A 1 285 ? 2.545 -12.263 11.204 1.00 93.69 285 CYS A N 1
ATOM 2138 C CA . CYS A 1 285 ? 2.342 -12.626 9.806 1.00 93.69 285 CYS A CA 1
ATOM 2139 C C . CYS A 1 285 ? 3.597 -13.309 9.255 1.00 93.69 285 CYS A C 1
ATOM 2141 O O . CYS A 1 285 ? 4.696 -13.139 9.783 1.00 93.69 285 CYS A O 1
ATOM 2143 N N . ALA A 1 286 ? 3.441 -14.080 8.182 1.00 89.12 286 ALA A N 1
ATOM 2144 C CA . ALA A 1 286 ? 4.590 -14.571 7.431 1.00 89.12 286 ALA A CA 1
ATOM 2145 C C . ALA A 1 286 ? 5.295 -13.423 6.677 1.00 89.12 286 ALA A C 1
ATOM 2147 O O . ALA A 1 286 ? 4.751 -12.321 6.531 1.00 89.12 286 ALA A O 1
ATOM 2148 N N . SER A 1 287 ? 6.503 -13.702 6.177 1.00 80.75 287 SER A N 1
ATOM 2149 C CA . SER A 1 287 ? 7.172 -12.849 5.184 1.00 80.75 287 SER A CA 1
ATOM 2150 C C . SER A 1 287 ? 6.237 -12.578 3.997 1.00 80.75 287 SER A C 1
ATOM 2152 O O . SER A 1 287 ? 5.477 -13.479 3.631 1.00 80.75 287 SER A O 1
ATOM 2154 N N . PRO A 1 288 ? 6.258 -11.372 3.403 1.00 83.12 288 PRO A N 1
ATOM 2155 C CA . PRO A 1 288 ? 7.107 -10.215 3.728 1.00 83.12 288 PRO A CA 1
ATOM 2156 C C . PRO A 1 288 ? 6.457 -9.232 4.718 1.00 83.12 288 PRO A C 1
ATOM 2158 O O . PRO A 1 288 ? 6.971 -8.135 4.937 1.00 83.12 288 PRO A O 1
ATOM 2161 N N . PHE A 1 289 ? 5.312 -9.590 5.309 1.00 86.12 289 PHE A N 1
ATOM 2162 C CA . PHE A 1 289 ? 4.556 -8.692 6.181 1.00 86.12 289 PHE A CA 1
ATOM 2163 C C . PHE A 1 289 ? 5.137 -8.595 7.596 1.00 86.12 289 PHE A C 1
ATOM 2165 O O . PHE A 1 289 ? 5.103 -7.510 8.169 1.00 86.12 289 PHE A O 1
ATOM 2172 N N . ASP A 1 290 ? 5.650 -9.701 8.153 1.00 87.31 290 ASP A N 1
ATOM 2173 C CA . ASP A 1 290 ? 6.127 -9.899 9.541 1.00 87.31 290 ASP A CA 1
ATOM 2174 C C . ASP A 1 290 ? 5.062 -9.666 10.636 1.00 87.31 290 ASP A C 1
ATOM 2176 O O . ASP A 1 290 ? 4.850 -10.500 11.523 1.00 87.31 290 ASP A O 1
ATOM 2180 N N . ARG A 1 291 ? 4.365 -8.531 10.578 1.00 92.06 291 ARG A N 1
ATOM 2181 C CA . ARG A 1 291 ? 3.341 -8.091 11.520 1.00 92.06 291 ARG A CA 1
ATOM 2182 C C . ARG A 1 291 ? 2.244 -7.306 10.805 1.00 92.06 291 ARG A C 1
ATOM 2184 O O . ARG A 1 291 ? 2.512 -6.480 9.935 1.00 92.06 291 ARG A O 1
ATOM 2191 N N . GLY A 1 292 ? 1.006 -7.553 11.219 1.00 95.19 292 GLY A N 1
ATOM 2192 C CA . GLY A 1 292 ? -0.144 -6.704 10.926 1.00 95.19 292 GLY A CA 1
ATOM 2193 C C . GLY A 1 292 ? -0.471 -5.859 12.149 1.00 95.19 292 GLY A C 1
ATOM 2194 O O . GLY A 1 292 ? -0.603 -6.405 13.248 1.00 95.19 292 GLY A O 1
ATOM 2195 N N . LEU A 1 293 ? -0.584 -4.547 11.970 1.00 95.38 293 LEU A N 1
ATOM 2196 C CA . LEU A 1 293 ? -0.976 -3.595 13.006 1.00 95.38 293 LEU A CA 1
ATOM 2197 C C . LEU A 1 293 ? -2.369 -3.050 12.698 1.00 95.38 293 LEU A C 1
ATOM 2199 O O . LEU A 1 293 ? -2.611 -2.569 11.595 1.00 95.38 293 LEU A O 1
ATOM 2203 N N . TYR A 1 294 ? -3.255 -3.095 13.688 1.00 96.44 294 TYR A N 1
ATOM 2204 C CA . TYR A 1 294 ? -4.641 -2.650 13.582 1.00 96.44 294 TYR A CA 1
ATOM 2205 C C . TYR A 1 294 ? -4.878 -1.560 14.616 1.00 96.44 294 TYR A C 1
ATOM 2207 O O . TYR A 1 294 ? -4.788 -1.833 15.813 1.00 96.44 294 TYR A O 1
ATOM 2215 N N . ILE A 1 295 ? -5.147 -0.335 14.177 1.00 93.94 295 ILE A N 1
ATOM 2216 C CA . ILE A 1 295 ? -5.298 0.826 15.062 1.00 93.94 295 ILE A CA 1
ATOM 2217 C C . ILE A 1 295 ? -6.641 1.510 14.839 1.00 93.94 295 ILE A C 1
ATOM 2219 O O . ILE A 1 295 ? -7.254 1.373 13.780 1.00 93.94 295 ILE A O 1
ATOM 2223 N N . VAL A 1 296 ? -7.056 2.289 15.832 1.00 93.69 296 VAL A N 1
ATOM 2224 C CA . VAL A 1 296 ? -8.194 3.201 15.727 1.00 93.69 296 VAL A CA 1
ATOM 2225 C C . VAL A 1 296 ? -7.689 4.628 15.779 1.00 93.69 296 VAL A C 1
ATOM 2227 O O . VAL A 1 296 ? -7.153 5.049 16.805 1.00 93.69 296 VAL A O 1
ATOM 2230 N N . ASP A 1 297 ? -7.897 5.368 14.695 1.00 88.88 297 ASP A N 1
ATOM 2231 C CA . ASP A 1 297 ? -7.824 6.822 14.718 1.00 88.88 297 ASP A CA 1
ATOM 2232 C C . ASP A 1 297 ? -9.177 7.380 15.179 1.00 88.88 297 ASP A C 1
ATOM 2234 O O . ASP A 1 297 ? -10.247 6.905 14.781 1.00 88.88 297 ASP A O 1
ATOM 2238 N N . LYS A 1 298 ? -9.132 8.352 16.089 1.00 87.31 298 LYS A N 1
ATOM 2239 C CA . LYS A 1 298 ? -10.325 8.982 16.648 1.00 87.31 298 LYS A CA 1
ATOM 2240 C C . LYS A 1 298 ? -10.055 10.402 17.103 1.00 87.31 298 LYS A C 1
ATOM 2242 O O . LYS A 1 298 ? -9.059 10.702 17.760 1.00 87.31 298 LYS A O 1
ATOM 2247 N N . SER A 1 299 ? -11.035 11.268 16.872 1.00 78.12 299 SER A N 1
ATOM 2248 C CA . SER A 1 299 ? -11.076 12.575 17.515 1.00 78.12 299 SER A CA 1
ATOM 2249 C C . SER A 1 299 ? -11.576 12.426 18.955 1.00 78.12 299 SER A C 1
ATOM 2251 O O . SER A 1 299 ? -12.741 12.100 19.167 1.00 78.12 299 SER A O 1
ATOM 2253 N N . GLY A 1 300 ? -10.723 12.682 19.948 1.00 80.31 300 GLY A N 1
ATOM 2254 C CA . GLY A 1 300 ? -11.132 12.753 21.357 1.00 80.31 300 GLY A CA 1
ATOM 2255 C C . GLY A 1 300 ? -10.409 11.780 22.285 1.00 80.31 300 GLY A C 1
ATOM 2256 O O . GLY A 1 300 ? -9.593 10.955 21.875 1.00 80.31 300 GLY A O 1
ATOM 2257 N N . THR A 1 301 ? -10.712 11.882 23.578 1.00 79.44 301 THR A N 1
ATOM 2258 C CA . THR A 1 301 ? -10.013 11.140 24.653 1.00 79.44 301 THR A CA 1
ATOM 2259 C C . THR A 1 301 ? -10.910 10.124 25.357 1.00 79.44 301 THR A C 1
ATOM 2261 O O . THR A 1 301 ? -10.473 9.413 26.265 1.00 79.44 301 THR A O 1
ATOM 2264 N N . GLU A 1 302 ? -12.165 10.037 24.930 1.00 87.06 302 GLU A N 1
ATOM 2265 C CA . GLU A 1 302 ? -13.156 9.096 25.416 1.00 87.06 302 GLU A CA 1
ATOM 2266 C C . GLU A 1 302 ? -12.710 7.664 25.086 1.00 87.06 302 GLU A C 1
ATOM 2268 O O . GLU A 1 302 ? -12.260 7.404 23.966 1.00 87.06 302 GLU A O 1
ATOM 2273 N N . PRO A 1 303 ? -12.783 6.724 26.043 1.00 88.44 303 PRO A N 1
ATOM 2274 C CA . PRO A 1 303 ? -12.496 5.327 25.756 1.00 88.44 303 PRO A CA 1
ATOM 2275 C C . PRO A 1 303 ? -13.519 4.768 24.763 1.00 88.44 303 PRO A C 1
ATOM 2277 O O . PRO A 1 303 ? -14.689 5.144 24.806 1.00 88.44 303 PRO A O 1
ATOM 2280 N N . LEU A 1 304 ? -13.086 3.816 23.937 1.00 91.69 304 LEU A N 1
ATOM 2281 C CA . LEU A 1 304 ? -13.999 3.047 23.096 1.00 91.69 304 LEU A CA 1
ATOM 2282 C C . LEU A 1 304 ? -15.009 2.283 23.958 1.00 91.69 304 LEU A C 1
ATOM 2284 O O . LEU A 1 304 ? -14.648 1.684 24.981 1.00 91.69 304 LEU A O 1
ATOM 2288 N N . THR A 1 305 ? -16.262 2.270 23.520 1.00 92.94 305 THR A N 1
ATOM 2289 C CA . THR A 1 305 ? -17.328 1.421 24.060 1.00 92.94 305 THR A CA 1
ATOM 2290 C C . THR A 1 305 ? -17.017 -0.064 23.837 1.00 92.94 305 THR A C 1
ATOM 2292 O O . THR A 1 305 ? -16.132 -0.429 23.062 1.00 92.94 305 THR A O 1
ATOM 2295 N N . ASP A 1 306 ? -17.741 -0.956 24.520 1.00 93.44 306 ASP A N 1
ATOM 2296 C CA . ASP A 1 306 ? -17.565 -2.408 24.333 1.00 93.44 306 ASP A CA 1
ATOM 2297 C C . ASP A 1 306 ? -17.878 -2.836 22.893 1.00 93.44 306 ASP A C 1
ATOM 2299 O O . ASP A 1 306 ? -17.205 -3.707 22.345 1.00 93.44 306 ASP A O 1
ATOM 2303 N N . ALA A 1 307 ? -18.870 -2.192 22.271 1.00 94.75 307 ALA A N 1
ATOM 2304 C CA . ALA A 1 307 ? -19.246 -2.444 20.886 1.00 94.75 307 ALA A CA 1
ATOM 2305 C C . ALA A 1 307 ? -18.144 -2.005 19.909 1.00 94.75 307 ALA A C 1
ATOM 2307 O O . ALA A 1 307 ? -17.793 -2.762 19.011 1.00 94.75 307 ALA A O 1
ATOM 2308 N N . GLU A 1 308 ? -17.551 -0.826 20.111 1.00 95.44 308 GLU A N 1
ATOM 2309 C CA . GLU A 1 308 ? -16.462 -0.323 19.261 1.00 95.44 308 GLU A CA 1
ATOM 2310 C C . GLU A 1 308 ? -15.175 -1.147 19.419 1.00 95.44 308 GLU A C 1
ATOM 2312 O O . GLU A 1 308 ? -14.490 -1.413 18.435 1.00 95.44 308 GLU A O 1
ATOM 2317 N N . LEU A 1 309 ? -14.859 -1.617 20.634 1.00 94.94 309 LEU A N 1
ATOM 2318 C CA . LEU A 1 309 ? -13.741 -2.545 20.856 1.00 94.94 309 LEU A CA 1
ATOM 2319 C C . LEU A 1 309 ? -13.974 -3.897 20.173 1.00 94.94 309 LEU A C 1
ATOM 2321 O O . LEU A 1 309 ? -13.049 -4.458 19.585 1.00 94.94 309 LEU A O 1
ATOM 2325 N N . ALA A 1 310 ? -15.200 -4.422 20.237 1.00 95.75 310 ALA A N 1
ATOM 2326 C CA . ALA A 1 310 ? -15.562 -5.655 19.546 1.00 95.75 310 ALA A CA 1
ATOM 2327 C C . ALA A 1 310 ? -15.486 -5.497 18.019 1.00 95.75 310 ALA A C 1
ATOM 2329 O O . ALA A 1 310 ? -15.039 -6.413 17.328 1.00 95.75 310 ALA A O 1
ATOM 2330 N N . ASP A 1 311 ? -15.884 -4.337 17.500 1.00 97.19 311 ASP A N 1
ATOM 2331 C CA . ASP A 1 311 ? -15.773 -3.988 16.088 1.00 97.19 311 ASP A CA 1
ATOM 2332 C C . ASP A 1 311 ? -14.294 -3.880 15.647 1.00 97.19 311 ASP A C 1
ATOM 2334 O O . ASP A 1 311 ? -13.923 -4.503 14.652 1.00 97.19 311 ASP A O 1
ATOM 2338 N N . LEU A 1 312 ? -13.414 -3.233 16.4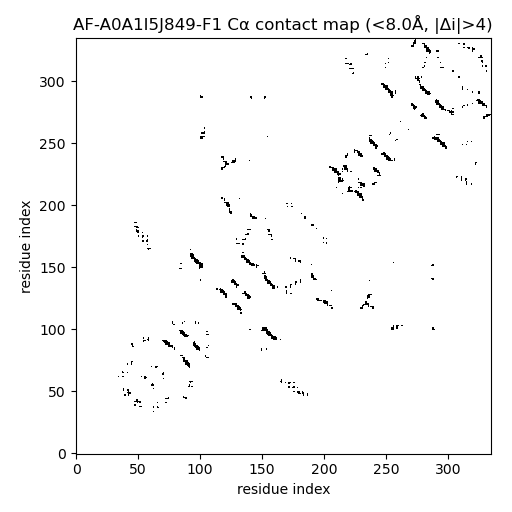29 1.00 97.06 312 LEU A N 1
ATOM 2339 C CA . LEU A 1 312 ? -11.958 -3.224 16.185 1.00 97.06 312 LEU A CA 1
ATOM 2340 C C . LEU A 1 312 ? -11.372 -4.646 16.167 1.00 97.06 312 LEU A C 1
ATOM 2342 O O . LEU A 1 312 ? -10.612 -5.002 15.265 1.00 97.06 312 LEU A O 1
ATOM 2346 N N . GLN A 1 313 ? -11.732 -5.482 17.145 1.00 97.56 313 GLN A N 1
ATOM 2347 C CA . GLN A 1 313 ? -11.268 -6.870 17.202 1.00 97.56 313 GLN A CA 1
ATOM 2348 C C . GLN A 1 313 ? -11.723 -7.668 15.971 1.00 97.56 313 GLN A C 1
ATOM 2350 O O . GLN A 1 313 ? -10.953 -8.473 15.444 1.00 97.56 313 GLN A O 1
ATOM 2355 N N . ARG A 1 314 ? -12.958 -7.448 15.503 1.00 97.44 314 ARG A N 1
ATOM 2356 C CA . ARG A 1 314 ? -13.516 -8.112 14.318 1.00 97.44 314 ARG A CA 1
ATOM 2357 C C . ARG A 1 314 ? -12.826 -7.654 13.037 1.00 97.44 314 ARG A C 1
ATOM 2359 O O . ARG A 1 314 ? -12.441 -8.505 12.237 1.00 97.44 314 ARG A O 1
ATOM 2366 N N . PHE A 1 315 ? -12.623 -6.346 12.881 1.00 97.94 315 PHE A N 1
ATOM 2367 C CA . PHE A 1 315 ? -11.852 -5.764 11.783 1.00 97.94 315 PHE A CA 1
ATOM 2368 C C . PHE A 1 315 ? -10.458 -6.400 11.706 1.00 97.94 315 PHE A C 1
ATOM 2370 O O . PHE A 1 315 ? -10.081 -6.952 10.670 1.00 97.94 315 PHE A O 1
ATOM 2377 N N . ALA A 1 316 ? -9.741 -6.437 12.834 1.00 98.12 316 ALA A N 1
ATOM 2378 C CA . ALA A 1 316 ? -8.417 -7.039 12.921 1.00 98.12 316 ALA A CA 1
ATOM 2379 C C . ALA A 1 316 ? -8.422 -8.531 12.550 1.00 98.12 316 ALA A C 1
ATOM 2381 O O . ALA A 1 316 ? -7.552 -8.987 11.813 1.00 98.12 316 ALA A O 1
ATOM 2382 N N . GLN A 1 317 ? -9.399 -9.307 13.034 1.00 98.06 317 GLN A N 1
ATOM 2383 C CA . GLN A 1 317 ? -9.500 -10.743 12.744 1.00 98.06 317 GLN A CA 1
ATOM 2384 C C . GLN A 1 317 ? -9.731 -11.023 11.258 1.00 98.06 317 GLN A C 1
ATOM 2386 O O . GLN A 1 317 ? -9.090 -11.908 10.693 1.00 98.06 317 GLN A O 1
ATOM 2391 N N . GLN A 1 318 ? -10.637 -10.279 10.625 1.00 97.50 318 GLN A N 1
ATOM 2392 C CA . GLN A 1 318 ? -10.943 -10.454 9.207 1.00 97.50 318 GLN A CA 1
ATOM 2393 C C . GLN A 1 318 ? -9.767 -10.038 8.322 1.00 97.50 318 GLN A C 1
ATOM 2395 O O . GLN A 1 318 ? -9.399 -10.771 7.405 1.00 97.50 318 GLN A O 1
ATOM 2400 N N . SER A 1 319 ? -9.161 -8.888 8.623 1.00 97.19 319 SER A N 1
ATOM 2401 C CA . SER A 1 319 ? -8.005 -8.365 7.896 1.00 97.19 319 SER A CA 1
ATOM 2402 C C . SER A 1 319 ? -6.794 -9.304 8.019 1.00 97.19 319 SER A C 1
ATOM 2404 O O . SER A 1 319 ? -6.227 -9.719 7.005 1.00 97.19 319 SER A O 1
ATOM 2406 N N . ALA A 1 320 ? -6.486 -9.778 9.237 1.00 97.50 320 ALA A N 1
ATOM 2407 C CA . ALA A 1 320 ? -5.446 -10.781 9.490 1.00 97.50 320 ALA A CA 1
ATOM 2408 C C . ALA A 1 320 ? -5.661 -12.069 8.687 1.00 97.50 320 ALA A C 1
ATOM 2410 O O . ALA A 1 320 ? -4.724 -12.573 8.070 1.00 97.50 320 ALA A O 1
ATOM 2411 N N . ALA A 1 321 ? -6.893 -12.588 8.673 1.00 96.31 321 ALA A N 1
ATOM 2412 C CA . ALA A 1 321 ? -7.222 -13.816 7.960 1.00 96.31 321 ALA A CA 1
ATOM 2413 C C . ALA A 1 321 ? -7.022 -13.677 6.442 1.00 96.31 321 ALA A C 1
ATOM 2415 O O . ALA A 1 321 ? -6.481 -14.593 5.823 1.00 96.31 321 ALA A O 1
ATOM 2416 N N . ARG A 1 322 ? -7.393 -12.531 5.846 1.00 93.88 322 ARG A N 1
ATOM 2417 C CA . ARG A 1 322 ? -7.155 -12.253 4.414 1.00 93.88 322 ARG A CA 1
ATOM 2418 C C . ARG A 1 322 ? -5.672 -12.272 4.050 1.00 93.88 322 ARG A C 1
ATOM 2420 O O . ARG A 1 322 ? -5.317 -12.755 2.982 1.00 93.88 322 ARG A O 1
ATOM 2427 N N . HIS A 1 323 ? -4.822 -11.79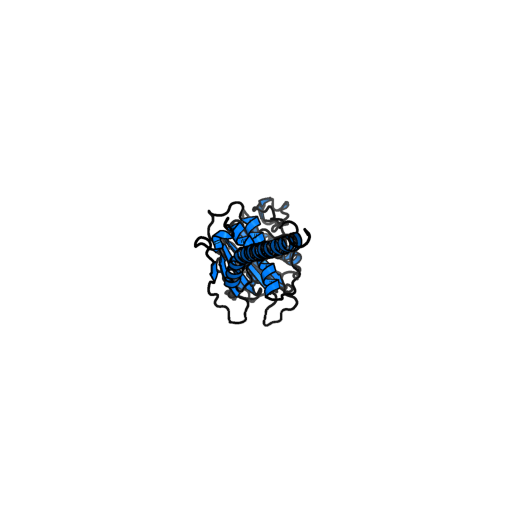3 4.953 1.00 93.50 323 HIS A N 1
ATOM 2428 C CA . HIS A 1 323 ? -3.373 -11.715 4.760 1.00 93.50 323 HIS A CA 1
ATOM 2429 C C . HIS A 1 323 ? -2.621 -12.980 5.204 1.00 93.50 323 HIS A C 1
ATOM 2431 O O . HIS A 1 323 ? -1.392 -13.002 5.187 1.00 93.50 323 HIS A O 1
ATOM 2437 N N . GLY A 1 324 ? -3.331 -14.037 5.621 1.00 93.88 324 GLY A N 1
ATOM 2438 C CA . GLY A 1 324 ? -2.707 -15.272 6.104 1.00 93.88 324 GLY A CA 1
ATOM 2439 C C . GLY A 1 324 ? -1.923 -15.099 7.410 1.00 93.88 324 GLY A C 1
ATOM 2440 O O . GLY A 1 324 ? -1.013 -15.878 7.694 1.00 93.88 324 GLY A O 1
ATOM 2441 N N . CYS A 1 325 ? -2.248 -14.077 8.201 1.00 97.25 325 CYS A N 1
ATOM 2442 C CA . CYS A 1 325 ? -1.654 -13.849 9.510 1.00 97.25 325 CYS A CA 1
ATOM 2443 C C . CYS A 1 325 ? -2.304 -14.739 10.580 1.00 97.25 325 CYS A C 1
ATOM 2445 O O . CYS A 1 325 ? -3.422 -15.237 10.427 1.00 97.25 325 CYS A O 1
ATOM 2447 N N . ASN A 1 326 ? -1.617 -14.895 11.710 1.00 97.81 326 ASN A N 1
ATOM 2448 C CA . ASN A 1 326 ? -2.201 -15.505 12.899 1.00 97.81 326 ASN A CA 1
ATOM 2449 C C . ASN A 1 326 ? -3.345 -14.639 13.460 1.00 97.81 326 ASN A C 1
ATOM 2451 O O . ASN A 1 326 ? -3.402 -13.437 13.184 1.00 97.81 326 ASN A O 1
ATOM 2455 N N . PRO A 1 327 ? -4.245 -15.212 14.280 1.00 97.50 327 PRO A N 1
ATOM 2456 C CA . PRO A 1 327 ? -5.269 -14.431 14.962 1.00 97.50 327 PRO A CA 1
ATOM 2457 C C . PRO A 1 327 ? -4.656 -13.258 15.750 1.00 97.50 327 PRO A C 1
ATOM 2459 O O . PRO A 1 327 ? -3.657 -13.466 16.443 1.00 97.50 327 PRO A O 1
ATOM 2462 N N . PRO A 1 328 ? -5.234 -12.044 15.666 1.00 97.25 328 PRO A N 1
ATOM 2463 C CA . PRO A 1 328 ? -4.753 -10.904 16.430 1.00 97.25 328 PRO A CA 1
ATOM 2464 C C . PRO A 1 328 ? -4.889 -11.120 17.929 1.00 97.25 328 PRO A C 1
ATOM 2466 O O . PRO A 1 328 ? -5.799 -11.803 18.408 1.00 97.25 328 PRO A O 1
ATOM 2469 N N . GLU A 1 329 ? -4.020 -10.447 18.661 1.00 96.12 329 GLU A N 1
ATOM 2470 C CA . GLU A 1 329 ? -3.996 -10.482 20.114 1.00 96.12 329 GLU A CA 1
ATOM 2471 C C . GLU A 1 329 ? -5.282 -9.860 20.687 1.00 96.12 329 GLU A C 1
ATOM 2473 O O . GLU A 1 329 ? -5.773 -8.851 20.163 1.00 96.12 329 GLU A O 1
ATOM 2478 N N . PRO A 1 330 ? -5.880 -10.438 21.741 1.00 93.56 330 PRO A N 1
ATOM 2479 C CA . PRO A 1 330 ? -7.079 -9.869 22.336 1.00 93.56 330 PRO A CA 1
ATOM 2480 C C . PRO A 1 330 ? -6.834 -8.449 22.853 1.00 93.56 330 PRO A C 1
ATOM 2482 O O . PRO A 1 330 ? -5.810 -8.157 23.482 1.00 93.56 330 PRO A O 1
ATOM 2485 N N . ILE A 1 331 ? -7.798 -7.564 22.619 1.00 90.12 331 ILE A N 1
ATOM 2486 C CA . ILE A 1 331 ? -7.791 -6.220 23.197 1.00 90.12 331 ILE A CA 1
ATOM 2487 C C . ILE A 1 331 ? -8.463 -6.297 24.564 1.00 90.12 331 ILE A C 1
ATOM 2489 O O . ILE A 1 331 ? -9.689 -6.316 24.662 1.00 90.12 331 ILE A O 1
ATOM 2493 N N . ASP A 1 332 ? -7.663 -6.365 25.626 1.00 77.44 332 ASP A N 1
ATOM 2494 C CA . ASP A 1 332 ? -8.184 -6.333 26.991 1.00 77.44 332 ASP A CA 1
ATOM 2495 C C . ASP A 1 332 ? -8.142 -4.902 27.538 1.00 77.44 332 ASP A C 1
ATOM 2497 O O . ASP A 1 332 ? -7.137 -4.189 27.411 1.00 77.44 332 ASP A O 1
ATOM 2501 N N . ARG A 1 333 ? -9.228 -4.475 28.187 1.00 75.12 333 ARG A N 1
ATOM 2502 C CA . ARG A 1 333 ? -9.168 -3.277 29.022 1.00 75.12 333 ARG A CA 1
ATOM 2503 C C . ARG A 1 333 ? -8.346 -3.673 30.232 1.00 75.12 333 ARG A C 1
ATOM 2505 O O . ARG A 1 333 ? -8.809 -4.470 31.043 1.00 75.12 333 ARG A O 1
ATOM 2512 N N . ALA A 1 334 ? -7.131 -3.142 30.349 1.00 60.09 334 ALA A N 1
ATOM 2513 C CA . ALA A 1 334 ? -6.366 -3.281 31.581 1.00 60.09 334 ALA A CA 1
ATOM 2514 C C . ALA A 1 334 ? -7.301 -2.968 32.767 1.00 60.09 334 ALA A C 1
ATOM 2516 O O . ALA A 1 334 ? -7.888 -1.884 32.810 1.00 60.09 334 ALA A O 1
ATOM 2517 N N . ARG A 1 335 ? -7.520 -3.976 33.622 1.00 44.31 335 ARG A N 1
ATOM 2518 C CA . ARG A 1 335 ? -8.425 -3.904 34.777 1.00 44.31 335 ARG A CA 1
ATOM 2519 C C . ARG A 1 335 ? -7.996 -2.826 35.760 1.00 44.31 335 ARG A C 1
ATOM 2521 O O . ARG A 1 335 ? -6.770 -2.695 35.978 1.00 44.31 335 ARG A O 1
#

Sequence (335 aa):
MSDSDDRGRVRRFRKWFVIAAVVLLVGAGGYGFWQQYPAAMVGRACGGMLSVDPFLELSGASRLSLIGSDFVVRKRTLGVPPGVLGQDCEVGVAEVQISRADDRYTGLRYYAYASDDFPVPLEAGWSGFVSDANRFASVMVDCRNWGSDEGTGFVVTTRLLSSASVPDPRPKLVRAVIETARSTAEQTGCDAQLGEDAELAVPEGGTRATPAAEASGTCAGMSSVETVQETDAGTALFEVCKLYNSGLEFTARYGHYEKYETSSLDSFSKPSSADRSLPWTSATCASPFDRGLYIVDKSGTEPLTDAELADLQRFAQQSAARHGCNPPEPIDRAR

Organism: NCBI:txid455193

Foldseek 3Di:
DPDVPVVVVVVVVVVVVVVVVVCVVCVVVVVVCVLVVLQQVLCVQQVVLFDQPLLCVLQVHDSVCSVDPQWDKHWDDFPDDPPADWTWIDTRQKIKIKHALQDQRHPVVPPPPPVQWFWAAWDQPWLWTATPVQLKIKTWWAFPPDDPSHARTMMMMMTGNDPPRGDPSQLSRLVRRLSSRVSNCVSVVGPTDHGDPPSRPSDPDDKDWDQLPPDAALSNNQDPAGIKIATHHANHQKGWIARVPQRKIKMKHFRNRVSNVVVVDPPVVDQFEQAQQKGWHKWAADPPGRIMIIIIDHDDRGGDDPSRLVSSQVSQQVNCVNRVTDRIDRHDDPD

Mean predicted aligned error: 9.02 Å

pLDDT: mean 83.22, std 12.69, range [42.59, 98.12]

Nearest PDB structures (foldseek):
  6qy8-assembly1_A  TM=2.610E-01  e=1.972E+00  Homo sapiens
  5h8g-assembly1_A  TM=3.124E-01  e=3.983E+00  Homo sapiens
  3d7u-assembly2_C  TM=3.308E-01  e=7.585E+00  Homo sapiens
  6qy8-assembly4_D  TM=2.504E-01  e=3.151E+00  Homo sapiens
  6isj-assembly1_A  TM=3.261E-01  e=9.588E+00  Cryptococcus neoformans Bt85

Secondary structure (DSSP, 8-state):
--SSSHHHHHHHHHHHHHHHHHHHHHHHHHHHHHHHHHHHHHHHHTTT---HHHHHHHHT--GGGGGSTTS-EEEE---PPTTS-EEEEEETTEEEEEEETT-S--SGGG----TT--PEEP-TT-EEEEETTTTEEEEEEE-TT--TTT-SEEEEEEEES-TTS-SSHHHHHHHHHHHHHHHHHHHHT----PPP-GGG-------EEEEGGG--STTTT--SSSEEEE---SS-SEEEEEETTTTEEEEEEETHHHHHHHTT-GGGGSSEE--SS--EEEEE--TTT-EEEEEEE-SSSPPPPHHHHHHHHHHHHHHHHHTTPPPPPP-----

Radius of gyration: 26.18 Å; Cα contacts (8 Å, |Δi|>4): 680; chains: 1; bounding box: 56×35×115 Å

Solvent-accessible surface area (backbone atoms only — not comparable to full-atom values): 17881 Å² total; per-residue (Å²): 143,85,74,73,65,59,63,55,51,55,57,51,51,54,52,52,52,51,51,52,51,50,51,49,50,52,49,53,51,50,50,51,48,62,65,47,49,49,50,56,54,57,11,44,57,48,79,52,24,44,46,50,66,40,43,28,62,45,48,71,46,55,83,71,34,59,80,46,88,82,42,49,73,43,63,49,89,62,95,57,58,91,94,49,68,60,42,33,28,40,44,56,51,29,39,38,37,38,32,32,24,76,48,71,80,65,85,66,82,71,74,69,79,56,98,77,59,58,38,27,30,39,53,60,75,32,41,10,27,40,28,76,79,66,42,30,20,38,38,52,48,46,21,76,76,49,50,86,85,66,28,47,20,32,32,26,35,32,32,51,77,55,87,88,69,46,83,76,49,64,59,37,40,52,49,31,27,52,47,21,44,50,36,34,30,63,74,68,67,45,55,50,86,73,44,62,77,75,74,70,56,62,64,94,65,66,79,40,81,38,47,12,90,71,33,77,28,46,35,50,73,36,71,69,50,69,40,29,35,24,26,64,63,59,43,31,46,45,42,39,23,32,34,68,88,79,56,38,33,39,37,40,22,28,20,39,55,27,42,50,65,48,72,83,38,80,84,62,77,56,63,45,34,58,44,44,74,54,33,30,28,27,23,54,30,54,83,48,34,51,35,38,38,29,38,41,50,56,88,65,69,69,65,75,50,74,51,50,49,51,33,52,53,49,44,40,39,54,55,28,54,63,66,65,25,44,78,45,45,75,69,57,71,84,128